Protein AF-A0A2W4TPN6-F1 (afdb_monomer)

Sequence (213 aa):
MNIPLFIKRLISLLTTARESKQNNQSSISKLTTPEQPTEVFSAPNQSSQDLPSQALVREIRSQRKFTIAEAISREGGNFMRGESAIPRPLRAIAEINQFVTTHLPNSNGPVSATLQSWAKEDIQVSRHLDRPLTALSLIIESLLNEPTTFQEFFRQIAIAQSKLTGDRPHFQSPNHPPHPNAAHSHESVRQQLIQLLKKLQTDTKSHRQQHRP

Structure (mmCIF, N/CA/C/O backbone):
data_AF-A0A2W4TPN6-F1
#
_entry.id   AF-A0A2W4TPN6-F1
#
loop_
_atom_site.group_PDB
_atom_site.id
_atom_site.type_symbol
_atom_site.label_atom_id
_atom_site.label_alt_id
_atom_site.label_comp_id
_atom_site.label_asym_id
_atom_site.label_entity_id
_atom_site.label_seq_id
_atom_site.pdbx_PDB_ins_code
_atom_site.Cartn_x
_atom_site.Cartn_y
_atom_site.Cartn_z
_atom_site.occupancy
_atom_site.B_iso_or_equiv
_atom_site.auth_seq_id
_atom_site.auth_comp_id
_atom_site.auth_asym_id
_atom_site.auth_atom_id
_atom_site.pdbx_PDB_model_n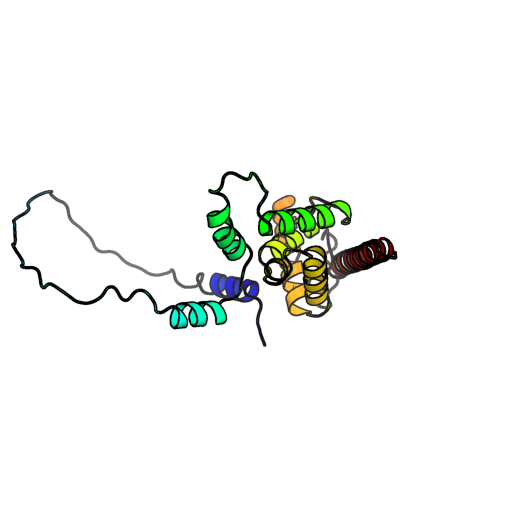um
ATOM 1 N N . MET A 1 1 ? -21.290 4.838 -7.983 1.00 35.19 1 MET A N 1
ATOM 2 C CA . MET A 1 1 ? -19.829 4.785 -8.226 1.00 35.19 1 MET A CA 1
ATOM 3 C C . MET A 1 1 ? -19.119 5.700 -7.237 1.00 35.19 1 MET A C 1
ATOM 5 O O . MET A 1 1 ? -19.298 6.909 -7.300 1.00 35.19 1 MET A O 1
ATOM 9 N N . ASN A 1 2 ? -18.391 5.142 -6.268 1.00 35.50 2 ASN A N 1
ATOM 10 C CA . ASN A 1 2 ? -17.717 5.909 -5.216 1.00 35.50 2 ASN A CA 1
ATOM 11 C C . ASN A 1 2 ? -16.249 6.095 -5.618 1.00 35.50 2 ASN A C 1
ATOM 13 O O . ASN A 1 2 ? -15.424 5.227 -5.372 1.00 35.50 2 ASN A O 1
ATOM 17 N N . ILE A 1 3 ? -15.943 7.202 -6.295 1.00 40.94 3 ILE A N 1
ATOM 18 C CA . ILE A 1 3 ? -14.576 7.514 -6.731 1.00 40.94 3 ILE A CA 1
ATOM 19 C C . ILE A 1 3 ? -13.703 7.746 -5.477 1.00 40.94 3 ILE A C 1
ATOM 21 O O . ILE A 1 3 ? -14.074 8.592 -4.644 1.00 40.94 3 ILE A O 1
ATOM 25 N N . PRO A 1 4 ? -12.575 7.028 -5.304 1.00 48.19 4 PRO A N 1
ATOM 26 C CA . PRO A 1 4 ? -11.665 7.228 -4.178 1.00 48.19 4 PRO A CA 1
ATOM 27 C C . PRO A 1 4 ? -11.121 8.665 -4.158 1.00 48.19 4 PRO A C 1
ATOM 29 O O . PRO A 1 4 ? -10.880 9.282 -5.197 1.00 48.19 4 PRO A O 1
ATOM 32 N N . LEU A 1 5 ? -10.964 9.236 -2.955 1.00 46.84 5 LEU A N 1
ATOM 33 C CA . LEU A 1 5 ? -10.670 10.666 -2.757 1.00 46.84 5 LEU A CA 1
ATOM 34 C C . LEU A 1 5 ? -9.354 11.114 -3.416 1.00 46.84 5 LEU A C 1
ATOM 36 O O . LEU A 1 5 ? -9.216 12.285 -3.767 1.00 46.84 5 LEU A O 1
ATOM 40 N N . PHE A 1 6 ? -8.419 10.187 -3.618 1.00 50.50 6 PHE A N 1
ATOM 41 C CA . PHE A 1 6 ? -7.147 10.456 -4.273 1.00 50.50 6 PHE A CA 1
ATOM 42 C C . PHE A 1 6 ? -7.331 10.901 -5.740 1.00 50.50 6 PHE A C 1
ATOM 44 O O . PHE A 1 6 ? -6.743 11.895 -6.164 1.00 50.50 6 PHE A O 1
ATOM 51 N N . ILE A 1 7 ? -8.247 10.264 -6.484 1.00 51.44 7 ILE A N 1
ATOM 52 C CA . ILE A 1 7 ? -8.591 10.661 -7.863 1.00 51.44 7 ILE A CA 1
ATOM 53 C C . ILE A 1 7 ? -9.225 12.064 -7.874 1.00 51.44 7 ILE A C 1
ATOM 55 O O . ILE A 1 7 ? -8.946 12.869 -8.760 1.00 51.44 7 ILE A O 1
ATOM 59 N N . LYS A 1 8 ? -10.013 12.417 -6.845 1.00 49.03 8 LYS A N 1
ATOM 60 C CA . LYS A 1 8 ? -10.598 13.765 -6.717 1.00 49.03 8 LYS A CA 1
ATOM 61 C C . LYS A 1 8 ? -9.543 14.846 -6.449 1.00 49.03 8 LYS A C 1
ATOM 63 O O . LYS A 1 8 ? -9.663 15.944 -6.988 1.00 49.03 8 LYS A O 1
ATOM 68 N N . ARG A 1 9 ? -8.496 14.546 -5.667 1.00 49.31 9 ARG A N 1
ATOM 69 C CA . ARG A 1 9 ? -7.363 15.469 -5.460 1.00 49.31 9 ARG A CA 1
ATOM 70 C C . ARG A 1 9 ? -6.532 15.663 -6.730 1.00 49.31 9 ARG A C 1
ATOM 72 O O . ARG A 1 9 ? -6.105 16.785 -6.980 1.00 49.31 9 ARG A O 1
ATOM 79 N N . LEU A 1 10 ? -6.356 14.625 -7.554 1.00 48.12 10 LEU A N 1
ATOM 80 C CA . LEU A 1 10 ? -5.621 14.748 -8.818 1.00 48.12 10 LEU A CA 1
ATOM 81 C C . LEU A 1 10 ? -6.373 15.599 -9.853 1.00 48.12 10 LEU A C 1
ATOM 83 O O . LEU A 1 10 ? -5.762 16.433 -10.517 1.00 48.12 10 LEU A O 1
ATOM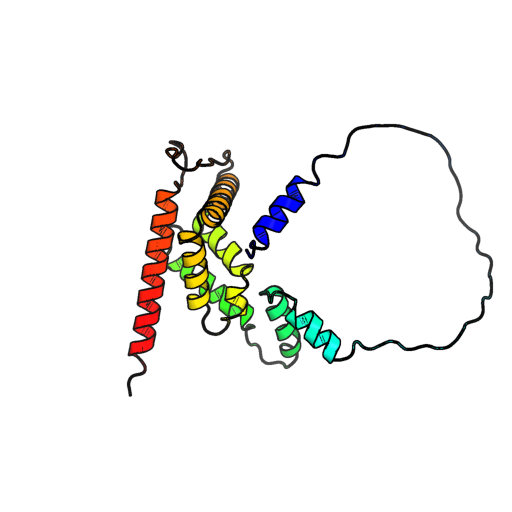 87 N N . ILE A 1 11 ? -7.701 15.448 -9.937 1.00 52.28 11 ILE A N 1
ATOM 88 C CA . ILE A 1 11 ? -8.543 16.303 -10.786 1.00 52.28 11 ILE A CA 1
ATOM 89 C C . ILE A 1 11 ? -8.464 17.759 -10.305 1.00 52.28 11 ILE A C 1
ATOM 91 O O . ILE A 1 11 ? -8.253 18.644 -11.122 1.00 52.28 11 ILE A O 1
ATOM 95 N N . SER A 1 12 ? -8.521 18.014 -8.990 1.00 43.69 12 SER A N 1
ATOM 96 C CA . SER A 1 12 ? -8.399 19.375 -8.441 1.00 43.69 12 SER A CA 1
ATOM 97 C C . SER A 1 12 ? -7.046 20.041 -8.724 1.00 43.69 12 SER A C 1
ATOM 99 O O . SER A 1 12 ? -7.008 21.257 -8.866 1.00 43.69 12 SER A O 1
ATOM 101 N N . LEU A 1 13 ? -5.947 19.282 -8.798 1.00 44.06 13 LEU A N 1
ATOM 102 C CA . LEU A 1 13 ? -4.606 19.814 -9.082 1.00 44.06 13 LEU A CA 1
ATOM 103 C C . LEU A 1 13 ? -4.379 20.107 -10.573 1.00 44.06 13 LEU A C 1
ATOM 105 O O . LEU A 1 13 ? -3.550 20.950 -10.907 1.00 44.06 13 LEU A O 1
ATOM 109 N N . LEU A 1 14 ? -5.119 19.448 -11.469 1.00 42.97 14 LEU A N 1
ATOM 110 C CA . LEU A 1 14 ? -5.036 19.693 -12.912 1.00 42.97 14 LEU A CA 1
ATOM 111 C C . LEU A 1 14 ? -5.889 20.892 -13.361 1.00 42.97 14 LEU A C 1
ATOM 113 O O . LEU A 1 14 ? -5.582 21.491 -14.390 1.00 42.97 14 LEU A O 1
ATOM 117 N N . THR A 1 15 ? -6.903 21.303 -12.588 1.00 39.94 15 THR A N 1
ATOM 118 C CA . THR A 1 15 ? -7.742 22.469 -12.929 1.00 39.94 15 THR A CA 1
ATOM 119 C C . THR A 1 15 ? -7.129 23.814 -12.525 1.00 39.94 15 THR A C 1
ATOM 121 O O . THR A 1 15 ? -7.484 24.835 -13.102 1.00 39.94 15 THR A O 1
ATOM 124 N N . THR A 1 16 ? -6.181 23.852 -11.582 1.00 40.50 16 THR A N 1
ATOM 125 C CA . THR A 1 16 ? -5.579 25.116 -11.098 1.00 40.50 16 THR A CA 1
ATOM 126 C C . THR A 1 16 ? -4.415 25.618 -11.969 1.00 40.50 16 THR A C 1
ATOM 128 O O . THR A 1 16 ? -3.867 26.684 -11.715 1.00 40.50 16 THR A O 1
ATOM 131 N N . ALA A 1 17 ? -4.036 24.898 -13.029 1.00 41.66 17 ALA A N 1
ATOM 132 C CA . ALA A 1 17 ? -2.877 25.240 -13.860 1.00 41.66 17 ALA A CA 1
ATOM 133 C C . ALA A 1 17 ? -3.212 25.959 -15.186 1.00 41.66 17 ALA A C 1
ATOM 135 O O . ALA A 1 17 ? -2.349 26.022 -16.062 1.00 41.66 17 ALA A O 1
ATOM 136 N N . ARG A 1 18 ? -4.434 26.492 -15.376 1.00 43.66 18 ARG A N 1
ATOM 137 C CA . ARG A 1 18 ? -4.836 27.109 -16.662 1.00 43.66 18 ARG A CA 1
ATOM 138 C C . ARG A 1 18 ? -5.268 28.580 -16.639 1.00 43.66 18 ARG A C 1
ATOM 140 O O . ARG A 1 18 ? -5.689 29.077 -17.675 1.00 43.66 18 ARG A O 1
ATOM 147 N N . GLU A 1 19 ? -5.067 29.311 -15.547 1.00 41.19 19 GLU A N 1
ATOM 148 C CA . GLU A 1 19 ? -5.310 30.763 -15.525 1.00 41.19 19 GLU A CA 1
ATOM 149 C C . GLU A 1 19 ? -4.136 31.516 -14.900 1.00 41.19 19 GLU A C 1
ATOM 151 O O . GLU A 1 19 ? -4.065 31.738 -13.698 1.00 41.19 19 GLU A O 1
ATOM 156 N N . SER A 1 20 ? -3.175 31.909 -15.733 1.00 39.22 20 SER A N 1
ATOM 157 C CA . SER A 1 20 ? -2.338 33.085 -15.469 1.00 39.22 20 SER A CA 1
ATOM 158 C C . SER A 1 20 ? -1.624 33.512 -16.748 1.00 39.22 20 SER A C 1
ATOM 160 O O . SER A 1 20 ? -0.500 33.107 -17.033 1.00 39.22 20 SER A O 1
ATOM 162 N N . LYS A 1 21 ? -2.293 34.351 -17.544 1.00 38.41 21 LYS A N 1
ATOM 163 C CA . LYS A 1 21 ? -1.631 35.276 -18.472 1.00 38.41 21 LYS A CA 1
ATOM 164 C C . LYS A 1 21 ? -2.597 36.379 -18.901 1.00 38.41 21 LYS A C 1
ATOM 166 O O . LYS A 1 21 ? -3.532 36.097 -19.634 1.00 38.41 21 LYS A O 1
ATOM 171 N N . GLN A 1 22 ? -2.277 37.598 -18.458 1.00 36.97 22 GLN A N 1
ATOM 172 C CA . GLN A 1 22 ? -2.522 38.942 -19.021 1.00 36.97 22 GLN A CA 1
ATOM 173 C C . GLN A 1 22 ? -2.935 39.911 -17.894 1.00 36.97 22 GLN A C 1
ATOM 175 O O . GLN A 1 22 ? -3.936 39.686 -17.234 1.00 36.97 22 GLN A O 1
ATOM 180 N N . ASN A 1 23 ? -2.031 40.808 -17.467 1.00 31.12 23 ASN A N 1
ATOM 181 C CA . ASN A 1 23 ? -1.826 42.190 -17.971 1.00 31.12 23 ASN A CA 1
ATOM 182 C C . ASN A 1 23 ? -2.892 43.145 -17.372 1.00 31.12 23 ASN A C 1
ATOM 184 O O . ASN A 1 23 ? -4.055 42.787 -17.367 1.00 31.12 23 ASN A O 1
ATOM 188 N N . ASN A 1 24 ? -2.649 44.362 -16.881 1.00 31.95 24 ASN A N 1
ATOM 189 C CA . ASN A 1 24 ? -1.499 45.260 -16.908 1.00 31.95 24 ASN A CA 1
ATOM 190 C C . ASN A 1 24 ? -1.690 46.372 -15.837 1.00 31.95 24 ASN A C 1
ATOM 192 O O . ASN A 1 24 ? -2.762 46.520 -15.262 1.00 31.95 24 ASN A O 1
ATOM 196 N N . GLN A 1 25 ? -0.621 47.137 -15.640 1.00 34.56 25 GLN A N 1
ATOM 197 C CA . GLN A 1 25 ? -0.315 48.278 -14.759 1.00 34.56 25 GLN A CA 1
ATOM 198 C C . GLN A 1 25 ? -1.371 49.374 -14.477 1.00 34.56 25 GLN A C 1
ATOM 200 O O . GLN A 1 25 ? -2.064 49.827 -15.381 1.00 34.56 25 GLN A O 1
ATOM 205 N N . SER A 1 26 ? -1.276 49.948 -13.264 1.00 31.97 26 SER A N 1
ATOM 206 C CA . SER A 1 26 ? -1.304 51.402 -12.954 1.00 31.97 26 SER A CA 1
ATOM 207 C C . SER A 1 26 ? -0.985 51.587 -11.450 1.00 31.97 26 SER A C 1
ATOM 209 O O . SER A 1 26 ? -1.721 51.081 -10.615 1.00 31.97 26 SER A O 1
ATOM 211 N N . SER A 1 27 ? 0.210 52.034 -11.044 1.00 32.81 27 SER A N 1
ATOM 212 C CA . SER A 1 27 ? 0.668 53.435 -10.924 1.00 32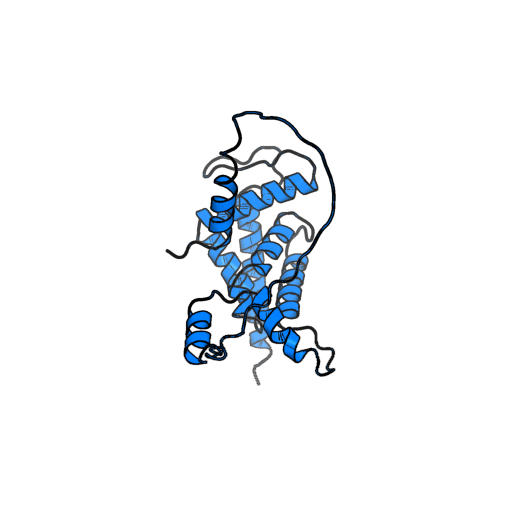.81 27 SER A CA 1
ATOM 213 C C . SER A 1 27 ? 0.248 54.158 -9.621 1.00 32.81 27 SER A C 1
ATOM 215 O O . SER A 1 27 ? -0.899 54.558 -9.509 1.00 32.81 27 SER A O 1
ATOM 217 N N . ILE A 1 28 ? 1.262 54.418 -8.758 1.00 32.06 28 ILE A N 1
ATOM 218 C CA . ILE A 1 28 ? 1.483 55.564 -7.820 1.00 32.06 28 ILE A CA 1
ATOM 219 C C . ILE A 1 28 ? 0.433 55.689 -6.665 1.00 32.06 28 ILE A C 1
ATOM 221 O O . ILE A 1 28 ? -0.756 55.698 -6.915 1.00 32.06 28 ILE A O 1
ATOM 225 N N . SER A 1 29 ? 0.714 55.806 -5.355 1.00 31.11 29 SER A N 1
ATOM 226 C CA . SER A 1 29 ? 1.595 56.750 -4.652 1.00 31.11 29 SER A CA 1
ATOM 227 C C . SER A 1 29 ? 1.708 56.462 -3.140 1.00 31.11 29 SER A C 1
ATOM 229 O O . SER A 1 29 ? 0.804 55.923 -2.518 1.00 31.11 29 SER A O 1
ATOM 231 N N . LYS A 1 30 ? 2.840 56.921 -2.595 1.00 32.06 30 LYS A N 1
ATOM 232 C CA . LYS A 1 30 ? 3.236 57.302 -1.222 1.00 32.06 30 LYS A CA 1
ATOM 233 C C . LYS A 1 30 ? 2.149 57.631 -0.163 1.00 32.06 30 LYS A C 1
ATOM 235 O O . LYS A 1 30 ? 1.190 58.326 -0.467 1.00 32.06 30 LYS A O 1
ATOM 240 N N . LEU A 1 31 ? 2.548 57.366 1.098 1.00 28.80 31 LEU A N 1
ATOM 241 C CA . LEU A 1 31 ? 2.588 58.271 2.280 1.00 28.80 31 LEU A CA 1
ATOM 242 C C . LEU A 1 31 ? 1.686 57.942 3.505 1.00 28.80 31 LEU A C 1
ATOM 244 O O . LEU A 1 31 ? 0.470 57.884 3.405 1.00 28.80 31 LEU A O 1
ATOM 248 N N . THR A 1 32 ? 2.355 57.902 4.672 1.00 31.05 32 THR A N 1
ATOM 249 C CA . THR A 1 32 ? 1.926 58.297 6.045 1.00 31.05 32 THR A CA 1
ATOM 250 C C . THR A 1 32 ? 0.865 57.503 6.834 1.00 31.05 32 THR A C 1
ATOM 252 O O . THR A 1 32 ? -0.328 57.567 6.577 1.00 31.05 32 THR A O 1
ATOM 255 N N . THR A 1 33 ? 1.342 56.876 7.916 1.00 31.67 33 THR A N 1
ATOM 256 C CA . THR A 1 33 ? 0.720 56.705 9.255 1.00 31.67 33 THR A CA 1
ATOM 257 C C . THR A 1 33 ? 0.502 58.068 9.951 1.00 31.67 33 THR A C 1
ATOM 259 O O . THR A 1 33 ? 1.213 59.000 9.567 1.00 31.67 33 THR A O 1
ATOM 262 N N . PRO A 1 34 ? -0.228 58.202 11.085 1.00 46.44 34 PRO A N 1
ATOM 263 C CA . PRO A 1 34 ? -1.445 57.553 11.623 1.00 46.44 34 PRO A CA 1
ATOM 264 C C . PRO A 1 34 ? -2.610 58.573 11.729 1.00 46.44 34 PRO A C 1
ATOM 266 O O . PRO A 1 34 ? -2.381 59.744 11.493 1.00 46.44 34 PRO A O 1
ATOM 269 N N . GLU A 1 35 ? -3.818 58.162 12.131 1.00 32.97 35 GLU A N 1
ATOM 270 C CA . GLU A 1 35 ? -4.660 58.834 13.155 1.00 32.97 35 GLU A CA 1
ATOM 271 C C . GLU A 1 35 ? -5.958 58.023 13.350 1.00 32.97 35 GLU A C 1
ATOM 273 O O . GLU A 1 35 ? -6.675 57.719 12.398 1.00 32.97 35 GLU A O 1
ATOM 278 N N . GLN A 1 36 ? -6.244 57.643 14.600 1.00 36.22 36 GLN A N 1
ATOM 279 C CA . GLN A 1 36 ? -7.602 57.306 15.040 1.00 36.22 36 GLN A CA 1
ATOM 280 C C . GLN A 1 36 ? -8.432 58.594 15.098 1.00 36.22 36 GLN A C 1
ATOM 282 O O . GLN A 1 36 ? -7.895 59.643 15.450 1.00 36.22 36 GLN A O 1
ATOM 287 N N . PRO A 1 37 ? -9.757 58.494 14.929 1.00 44.53 37 PRO A N 1
ATOM 288 C CA . PRO A 1 37 ? -10.580 58.874 16.071 1.00 44.53 37 PRO A CA 1
ATOM 289 C C . PRO A 1 37 ? -11.696 57.876 16.387 1.00 44.53 37 PRO A C 1
ATOM 291 O O . PRO A 1 37 ? -12.269 57.200 15.539 1.00 44.53 37 PRO A O 1
ATOM 294 N N . THR A 1 38 ? -11.967 57.838 17.682 1.00 41.41 38 THR A N 1
ATOM 295 C CA . THR A 1 38 ? -13.071 57.239 18.420 1.00 41.41 38 THR A CA 1
ATOM 296 C C . THR A 1 38 ? -14.431 57.397 17.732 1.00 41.41 38 THR A C 1
ATOM 298 O O . THR A 1 38 ? -14.916 58.515 17.594 1.00 41.41 38 THR A O 1
ATOM 301 N N . GLU A 1 39 ? -15.114 56.285 17.449 1.00 39.22 39 GLU A N 1
ATOM 302 C CA . GLU A 1 39 ? -16.577 56.264 17.394 1.00 39.22 39 GLU A CA 1
ATOM 303 C C . GLU A 1 39 ? -17.124 55.163 18.302 1.00 39.22 39 GLU A C 1
ATOM 305 O O . GLU A 1 39 ? -16.837 53.972 18.175 1.00 39.22 39 GLU A O 1
ATOM 310 N N . VAL A 1 40 ? -17.898 55.630 19.275 1.00 41.00 40 VAL A N 1
ATOM 311 C CA . VAL A 1 40 ? -18.752 54.862 20.166 1.00 41.00 40 VAL A CA 1
ATOM 312 C C . VAL A 1 40 ? -19.885 54.292 19.319 1.00 41.00 40 VAL A C 1
ATOM 314 O O . VAL A 1 40 ? -20.698 55.056 18.808 1.00 41.00 40 VAL A O 1
ATOM 317 N N . PHE A 1 41 ? -19.979 52.968 19.198 1.00 38.78 41 PHE A N 1
ATOM 318 C CA . PHE A 1 41 ? -21.213 52.331 18.747 1.00 38.78 41 PHE A CA 1
ATOM 319 C C . PHE A 1 41 ? -21.635 51.222 19.702 1.00 38.78 41 PHE A C 1
ATOM 321 O O . PHE A 1 41 ? -20.914 50.266 19.984 1.00 38.78 41 PHE A O 1
ATOM 328 N N . SER A 1 42 ? -22.829 51.445 20.233 1.00 36.47 42 SER A N 1
ATOM 329 C CA . SER A 1 42 ? -23.570 50.652 21.192 1.00 36.47 42 SER A CA 1
ATOM 330 C C . SER A 1 42 ? -23.699 49.188 20.783 1.00 36.47 42 SER A C 1
ATOM 332 O O . SER A 1 42 ? -23.996 48.863 19.634 1.00 36.47 42 SER A O 1
ATOM 334 N N . ALA A 1 43 ? -23.560 48.306 21.769 1.00 41.81 43 ALA A N 1
ATOM 335 C CA . ALA A 1 43 ? -23.976 46.919 21.658 1.00 41.81 43 ALA A CA 1
ATOM 336 C C . ALA A 1 43 ? -25.485 46.813 21.371 1.00 41.81 43 ALA A C 1
ATOM 338 O O . ALA A 1 43 ? -26.280 47.485 22.033 1.00 41.81 43 ALA A O 1
ATOM 339 N N . PRO A 1 44 ? -25.900 45.859 20.529 1.00 40.03 44 PRO A N 1
ATOM 340 C CA . PRO A 1 44 ? -27.093 45.081 20.773 1.00 40.03 44 PRO A CA 1
ATOM 341 C C . PRO A 1 44 ? -26.696 43.741 21.399 1.00 40.03 44 PRO A C 1
ATOM 343 O O . PRO A 1 44 ? -25.871 42.983 20.889 1.00 40.03 44 PRO A O 1
ATOM 346 N N . ASN A 1 45 ? -27.297 43.482 22.552 1.00 39.97 45 ASN A N 1
ATOM 347 C CA . ASN A 1 45 ? -27.234 42.225 23.271 1.00 39.97 45 ASN A CA 1
ATOM 348 C C . ASN A 1 45 ? -28.191 41.206 22.619 1.00 39.97 45 ASN A C 1
ATOM 350 O O . ASN A 1 45 ? -29.309 41.563 22.257 1.00 39.97 45 ASN A O 1
ATOM 354 N N . GLN A 1 46 ? -27.757 39.942 22.630 1.00 45.59 46 GLN A N 1
ATOM 355 C CA . GLN A 1 46 ? -28.518 38.693 22.466 1.00 45.59 46 GLN A CA 1
ATOM 356 C C . GLN A 1 46 ? -28.883 38.228 21.049 1.00 45.59 46 GLN A C 1
ATOM 358 O O . GLN A 1 46 ? -29.810 38.734 20.432 1.00 45.59 46 GLN A O 1
ATOM 363 N N . SER A 1 47 ? -28.279 37.105 20.645 1.00 39.59 47 SER A N 1
ATOM 364 C CA . SER A 1 47 ? -29.030 35.845 20.498 1.00 39.59 47 SER A CA 1
ATOM 365 C C . SER A 1 47 ? -28.082 34.675 20.198 1.00 39.59 47 SER A C 1
ATOM 367 O O . SER A 1 47 ? -27.426 34.655 19.164 1.00 39.59 47 SER A O 1
ATOM 369 N N . SER A 1 48 ? -28.034 33.724 21.134 1.00 45.06 48 SER A N 1
ATOM 370 C CA . SER A 1 48 ? -27.741 32.297 20.937 1.00 45.06 48 SER A CA 1
ATOM 371 C C . SER A 1 48 ? -26.480 31.930 20.141 1.00 45.06 48 SER A C 1
ATOM 373 O O . SER A 1 48 ? -26.504 31.775 18.925 1.00 45.06 48 SER A O 1
ATOM 375 N N . GLN A 1 49 ? -25.383 31.643 20.849 1.00 46.16 49 GLN A N 1
ATOM 376 C CA . GLN A 1 49 ? -24.425 30.660 20.341 1.00 46.16 49 GLN A CA 1
ATOM 377 C C . GLN A 1 49 ? -25.153 29.311 20.276 1.00 46.16 49 GLN A C 1
ATOM 379 O O . GLN A 1 49 ? -25.237 28.598 21.276 1.00 46.16 49 GLN A O 1
ATOM 384 N N . ASP A 1 50 ? -25.722 28.995 19.113 1.00 53.12 50 ASP A N 1
ATOM 385 C CA . ASP A 1 50 ? -26.252 27.675 18.791 1.00 53.12 50 ASP A CA 1
ATOM 386 C C . ASP A 1 50 ? -25.107 26.664 18.891 1.00 53.12 50 ASP A C 1
ATOM 388 O O . ASP A 1 50 ? -24.351 26.424 17.946 1.00 53.12 50 ASP A O 1
ATOM 392 N N . LEU A 1 51 ? -24.945 26.070 20.075 1.00 53.09 51 LEU A N 1
ATOM 393 C CA . LEU A 1 51 ? -24.194 24.833 20.207 1.00 53.09 51 LE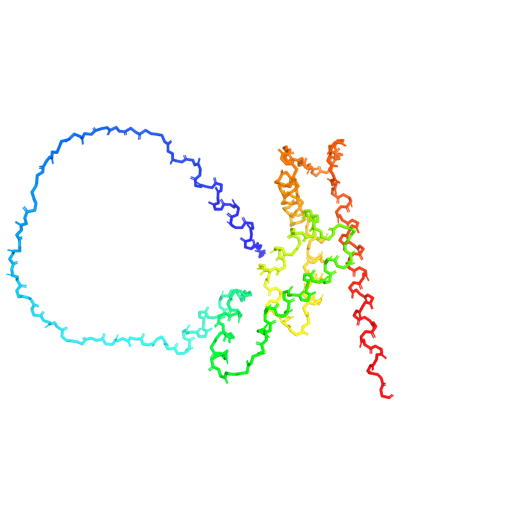U A CA 1
ATOM 394 C C . LEU A 1 51 ? -24.840 23.847 19.231 1.00 53.09 51 LEU A C 1
ATOM 396 O O . LEU A 1 51 ? -26.049 23.613 19.331 1.00 53.09 51 LEU A O 1
ATOM 400 N N . PRO A 1 52 ? -24.083 23.280 18.276 1.00 58.16 52 PRO A N 1
ATOM 401 C CA . PRO A 1 52 ? -24.667 22.410 17.274 1.00 58.16 52 PRO A CA 1
ATOM 402 C C . PRO A 1 52 ? -25.370 21.266 17.999 1.00 58.16 52 PRO A C 1
ATOM 404 O O . PRO A 1 52 ? -24.756 20.532 18.782 1.00 58.16 52 PRO A O 1
ATOM 407 N N . SER A 1 53 ? -26.678 21.147 17.776 1.00 73.38 53 SER A N 1
ATOM 408 C CA . SER A 1 53 ? -27.497 20.118 18.404 1.00 73.38 53 SER A CA 1
ATOM 409 C C . SER A 1 53 ? -26.861 18.754 18.128 1.00 73.38 53 SER A C 1
ATOM 411 O O . SER A 1 53 ? -26.378 18.482 17.027 1.00 73.38 53 SER A O 1
ATOM 413 N N . GLN A 1 54 ? -26.799 17.876 19.138 1.00 74.88 54 GLN A N 1
ATOM 414 C CA . GLN A 1 54 ? -26.090 16.593 19.008 1.00 74.88 54 GLN A CA 1
ATOM 415 C C . GLN A 1 54 ? -26.580 15.759 17.812 1.00 74.88 54 GLN A C 1
ATOM 417 O O . GLN A 1 54 ? -25.808 14.972 17.265 1.00 74.88 54 GLN A O 1
ATOM 422 N N . ALA A 1 55 ? -27.836 15.941 17.395 1.00 72.56 55 ALA A N 1
ATOM 423 C CA . ALA A 1 55 ? -28.399 15.355 16.183 1.00 72.56 55 ALA A CA 1
ATOM 424 C C . ALA A 1 55 ? -27.686 15.848 14.911 1.00 72.56 55 ALA A C 1
ATOM 426 O O . ALA A 1 55 ? -27.229 15.028 14.121 1.00 72.56 55 ALA A O 1
ATOM 427 N N . LEU 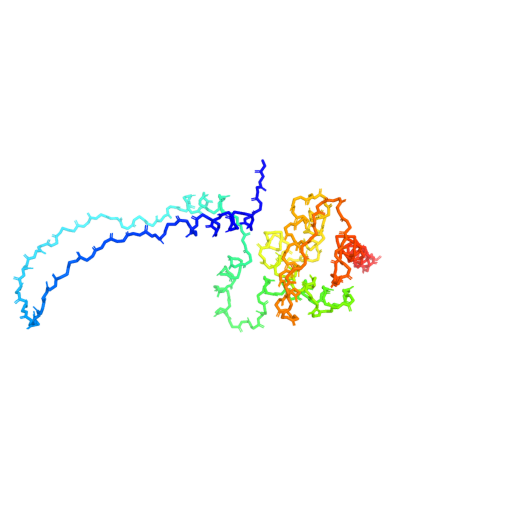A 1 56 ? -27.482 17.160 14.781 1.00 74.38 56 LEU A N 1
ATOM 428 C CA . LEU A 1 56 ? -26.758 17.800 13.679 1.00 74.38 56 LEU A CA 1
ATOM 429 C C . LEU A 1 56 ? -25.294 17.338 13.634 1.00 74.38 56 LEU A C 1
ATOM 431 O O . LEU A 1 56 ? -24.765 16.992 12.583 1.00 74.38 56 LEU A O 1
ATOM 435 N N . VAL A 1 57 ? -24.644 17.219 14.796 1.00 72.81 57 VAL A N 1
ATOM 436 C CA . VAL A 1 57 ? -23.279 16.669 14.887 1.00 72.81 57 VAL A CA 1
ATOM 437 C C . VAL A 1 57 ? -23.236 15.196 14.462 1.00 72.81 57 VAL A C 1
ATOM 439 O O . VAL A 1 57 ? -22.283 14.774 13.806 1.00 72.81 57 VAL A O 1
ATOM 442 N N . ARG A 1 58 ? -24.244 14.392 14.824 1.00 72.75 58 ARG A N 1
ATOM 443 C CA . ARG A 1 58 ? -24.354 12.985 14.396 1.00 72.75 58 ARG A CA 1
ATOM 444 C C . ARG A 1 58 ? -24.600 12.869 12.893 1.00 72.75 58 ARG A C 1
ATOM 446 O O . ARG A 1 58 ? -23.993 12.005 12.269 1.00 72.75 58 ARG A O 1
ATOM 453 N N . GLU A 1 59 ? -25.416 13.746 12.322 1.00 70.88 59 GLU A N 1
ATOM 454 C CA . GLU A 1 59 ? -25.704 13.804 10.888 1.00 70.88 59 GLU A CA 1
ATOM 455 C C . GLU A 1 59 ? -24.481 14.253 10.070 1.00 70.88 59 GLU A C 1
ATOM 457 O O . GLU A 1 59 ? -24.095 13.602 9.103 1.00 70.88 59 GLU A O 1
ATOM 462 N N . ILE A 1 60 ? -23.763 15.283 10.522 1.00 70.38 60 ILE A N 1
ATOM 463 C CA . ILE A 1 60 ? -22.498 15.704 9.899 1.00 70.38 60 ILE A CA 1
ATOM 464 C C . ILE A 1 60 ? -21.453 14.576 9.973 1.00 70.38 60 ILE A C 1
ATOM 466 O O . ILE A 1 60 ? -20.690 14.352 9.028 1.00 70.38 60 ILE A O 1
ATOM 470 N N . ARG A 1 61 ? -21.415 13.831 11.087 1.00 66.44 61 ARG A N 1
ATOM 471 C CA . ARG A 1 61 ? -20.529 12.667 11.249 1.00 66.44 61 ARG A CA 1
ATOM 472 C C . ARG A 1 61 ? -20.928 11.490 10.364 1.00 66.44 61 ARG A C 1
ATOM 474 O O . ARG A 1 61 ? -20.035 10.781 9.914 1.00 66.44 61 ARG A O 1
ATOM 481 N N . SER A 1 62 ? -22.218 11.264 10.114 1.00 61.16 62 SER A N 1
ATOM 482 C CA . SER A 1 62 ? -22.675 10.141 9.284 1.00 61.16 62 SER A CA 1
ATOM 483 C C . SER A 1 62 ? -22.352 10.346 7.802 1.00 61.16 62 SER A C 1
ATOM 485 O O . SER A 1 62 ? -22.102 9.376 7.089 1.00 61.16 62 SER A O 1
ATOM 487 N N . GLN A 1 63 ? -22.277 11.601 7.351 1.00 65.94 63 GLN A N 1
ATOM 488 C CA . GLN A 1 63 ? -21.928 11.951 5.972 1.00 65.94 63 GLN A CA 1
ATOM 489 C C . GLN A 1 63 ? -20.410 12.020 5.716 1.00 65.94 63 GLN A C 1
ATOM 491 O O . GLN A 1 63 ? -19.971 11.979 4.561 1.00 65.94 63 GLN A O 1
ATOM 496 N N . ARG A 1 64 ? -19.577 12.112 6.765 1.00 65.25 64 ARG A N 1
ATOM 497 C CA . ARG A 1 64 ? -18.114 12.189 6.625 1.00 65.25 64 ARG A CA 1
ATOM 498 C C . ARG A 1 64 ? -17.458 10.813 6.504 1.00 65.25 64 ARG A C 1
ATOM 500 O O . ARG A 1 64 ? -17.793 9.848 7.184 1.00 65.25 64 ARG A O 1
ATOM 507 N N . LYS A 1 65 ? -16.446 10.742 5.636 1.00 66.50 65 LYS A N 1
ATOM 508 C CA . LYS A 1 65 ? -15.558 9.583 5.504 1.00 66.50 65 LYS A CA 1
ATOM 509 C C . LYS A 1 65 ? -14.566 9.595 6.672 1.00 66.50 65 LYS A C 1
ATOM 511 O O . LYS A 1 65 ? -13.733 10.492 6.742 1.00 66.50 65 LYS A O 1
ATOM 516 N N . PHE A 1 66 ? -14.665 8.607 7.559 1.00 74.81 66 PHE A N 1
ATOM 517 C CA . PHE A 1 66 ? -13.714 8.405 8.654 1.00 74.81 66 PHE A CA 1
ATOM 518 C C . PHE A 1 66 ? -12.315 8.131 8.090 1.00 74.81 66 PHE A C 1
ATOM 520 O O . PHE A 1 66 ? -12.143 7.227 7.279 1.00 74.81 66 PHE A O 1
ATOM 527 N N . THR A 1 67 ? -11.329 8.931 8.490 1.00 82.06 67 THR A N 1
ATOM 528 C CA . THR A 1 67 ? -9.924 8.785 8.066 1.00 82.06 67 THR A CA 1
ATOM 529 C C . THR A 1 67 ? -9.030 8.501 9.266 1.00 82.06 67 THR A C 1
ATOM 531 O O . THR A 1 67 ? -9.420 8.740 10.410 1.00 82.06 67 THR A O 1
ATOM 534 N N . ILE A 1 68 ? -7.798 8.044 9.021 1.00 81.69 68 ILE A N 1
ATOM 535 C CA . ILE A 1 68 ? -6.800 7.857 10.085 1.00 81.69 68 ILE A CA 1
ATOM 536 C C . ILE A 1 68 ? -6.493 9.164 10.816 1.00 81.69 68 ILE A C 1
ATOM 538 O O . ILE A 1 68 ? -6.391 9.156 12.037 1.00 81.69 68 ILE A O 1
ATOM 542 N N . ALA A 1 69 ? -6.416 10.294 10.106 1.00 81.94 69 ALA A N 1
ATOM 543 C CA . ALA A 1 69 ? -6.220 11.598 10.737 1.00 81.94 69 ALA A CA 1
ATOM 544 C C . ALA A 1 69 ? -7.339 11.915 11.744 1.00 81.94 69 ALA A C 1
ATOM 546 O O . ALA A 1 69 ? -7.057 12.322 12.866 1.00 81.94 69 ALA A O 1
ATOM 547 N N . GLU A 1 70 ? -8.599 11.650 11.383 1.00 80.38 70 GLU A N 1
ATOM 548 C CA . GLU A 1 70 ? -9.731 11.827 12.298 1.00 80.38 70 GLU A CA 1
ATOM 549 C C . GLU A 1 70 ? -9.681 10.842 13.475 1.00 80.38 70 GLU A C 1
ATOM 551 O O . GLU A 1 70 ? -9.966 11.224 14.611 1.00 80.38 70 GLU A O 1
ATOM 556 N N . ALA A 1 71 ? -9.296 9.588 13.227 1.00 78.44 71 ALA A N 1
ATOM 557 C CA . ALA A 1 71 ? -9.138 8.592 14.281 1.00 78.44 71 ALA A CA 1
ATOM 558 C C . ALA A 1 71 ? -8.056 9.014 15.295 1.00 78.44 71 ALA A C 1
ATOM 560 O O . ALA A 1 71 ? -8.285 8.925 16.499 1.00 78.44 71 ALA A O 1
ATOM 561 N N . ILE A 1 72 ? -6.927 9.558 14.823 1.00 78.81 72 ILE A N 1
ATOM 562 C CA . ILE A 1 72 ? -5.874 10.131 15.675 1.00 78.81 72 ILE A CA 1
ATOM 563 C C . ILE A 1 72 ? -6.418 11.322 16.471 1.00 78.81 72 ILE A C 1
ATOM 565 O O . ILE A 1 72 ? -6.229 11.372 17.684 1.00 78.81 72 ILE A O 1
ATOM 569 N N . SER A 1 73 ? -7.130 12.257 15.829 1.00 81.19 73 SER A N 1
ATOM 570 C CA . SER A 1 73 ? -7.723 13.410 16.523 1.00 81.19 73 SER A CA 1
ATOM 571 C C . SER A 1 73 ? -8.685 12.994 17.639 1.00 81.19 73 SER A C 1
ATOM 573 O O . SER A 1 73 ? -8.718 13.637 18.685 1.00 81.19 73 SER A O 1
ATOM 575 N N . ARG A 1 74 ? -9.448 11.909 17.449 1.00 78.19 74 ARG A N 1
ATOM 576 C CA . ARG A 1 74 ? -10.348 11.369 18.481 1.00 78.19 74 ARG A CA 1
ATOM 577 C C . ARG A 1 74 ? -9.591 10.745 19.648 1.00 78.19 74 ARG A C 1
ATOM 579 O O . ARG A 1 74 ? -10.008 10.911 20.789 1.00 78.19 74 ARG A O 1
ATOM 586 N N . GLU A 1 75 ? -8.490 10.050 19.381 1.00 75.31 75 GLU A N 1
ATOM 587 C CA . GLU A 1 75 ? -7.686 9.428 20.437 1.00 75.31 75 GLU A CA 1
ATOM 588 C C . GLU A 1 75 ? -6.783 10.408 21.187 1.00 75.31 75 GLU A C 1
ATOM 590 O O . GLU A 1 75 ? -6.506 10.191 22.365 1.00 75.31 75 GLU A O 1
ATOM 595 N N . GLY A 1 76 ? -6.396 11.526 20.565 1.00 68.12 76 GLY A N 1
ATOM 596 C CA . GLY A 1 76 ? -5.610 12.579 21.214 1.00 68.12 76 GLY A CA 1
ATOM 597 C C . GLY A 1 76 ? -6.265 13.151 22.479 1.00 68.12 76 GLY A C 1
ATOM 598 O O . GLY A 1 76 ? -5.560 13.542 23.404 1.00 68.12 76 GLY A O 1
ATOM 599 N N . GLY A 1 77 ? -7.601 13.121 22.580 1.00 65.75 77 GLY A N 1
ATOM 600 C CA . GLY A 1 77 ? -8.323 13.514 23.799 1.00 65.75 77 GLY A CA 1
ATOM 601 C C . GLY A 1 77 ? -8.166 12.534 24.971 1.00 65.75 77 GLY A C 1
ATOM 602 O O . GLY A 1 77 ? -8.291 12.930 26.127 1.00 65.75 77 GLY A O 1
ATOM 603 N N . ASN A 1 78 ? -7.853 11.266 24.691 1.00 64.19 78 ASN A N 1
ATOM 604 C CA . ASN A 1 78 ? -7.614 10.238 25.707 1.00 64.19 78 ASN A CA 1
ATOM 605 C C . ASN A 1 78 ? -6.144 10.192 26.165 1.00 64.19 78 ASN A C 1
ATOM 607 O O . ASN A 1 78 ? -5.874 9.737 27.273 1.00 64.19 78 ASN A O 1
ATOM 611 N N . PHE A 1 79 ? -5.210 10.698 25.350 1.00 62.28 79 PHE A N 1
ATOM 612 C CA . PHE A 1 79 ? -3.768 10.725 25.639 1.00 62.28 79 PHE A CA 1
ATOM 613 C C . PHE A 1 79 ? -3.403 11.586 26.865 1.00 62.28 79 PHE A C 1
ATOM 615 O O . PHE A 1 79 ? -2.435 11.299 27.563 1.00 62.28 79 PHE A O 1
ATOM 622 N N . MET A 1 80 ? -4.212 12.597 27.205 1.00 62.94 80 MET A N 1
ATOM 623 C CA . MET A 1 80 ? -3.969 13.468 28.368 1.00 62.94 80 MET A CA 1
ATOM 624 C C . MET A 1 80 ? -4.200 12.793 29.737 1.00 62.94 80 MET A C 1
ATOM 626 O O . MET A 1 80 ? -4.067 13.453 30.763 1.00 62.94 80 MET A O 1
ATOM 630 N N . ARG A 1 81 ? -4.546 11.496 29.782 1.00 69.56 81 ARG A N 1
ATOM 631 C CA . ARG A 1 81 ? -4.799 10.745 31.029 1.00 69.56 81 ARG A CA 1
ATOM 632 C C . ARG A 1 81 ? -3.584 9.989 31.588 1.00 69.56 81 ARG A C 1
ATOM 634 O O . ARG A 1 81 ? -3.735 9.253 32.553 1.00 69.56 81 ARG A O 1
ATOM 641 N N . GLY A 1 82 ? -2.388 10.184 31.026 1.00 62.34 82 GLY A N 1
ATOM 642 C CA . GLY A 1 82 ? -1.126 9.728 31.633 1.00 62.34 82 GLY A CA 1
ATOM 643 C C . GLY A 1 82 ? -0.747 8.261 31.394 1.00 62.34 82 GLY A C 1
ATOM 644 O O . GLY A 1 82 ? 0.337 7.846 31.795 1.00 62.34 82 GLY A O 1
ATOM 645 N N . GLU A 1 83 ? -1.571 7.481 30.693 1.00 61.44 83 GLU A N 1
ATOM 646 C CA . GLU A 1 83 ? -1.180 6.156 30.206 1.00 61.44 83 GLU A CA 1
ATOM 647 C C . GLU A 1 83 ? -0.431 6.315 28.874 1.00 61.44 83 GLU A C 1
ATOM 649 O O . GLU A 1 83 ? -1.018 6.671 27.852 1.00 61.44 83 GLU A O 1
ATOM 654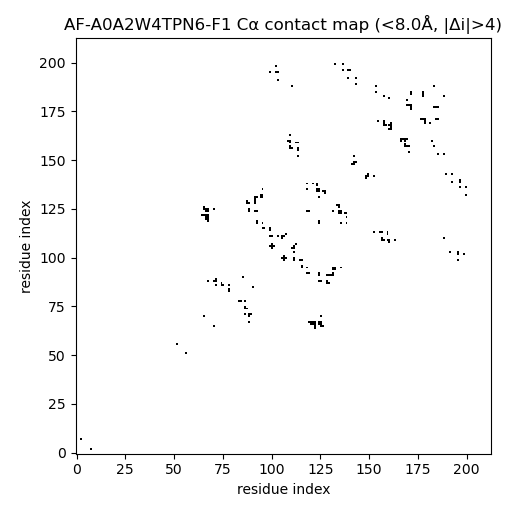 N N . SER A 1 84 ? 0.885 6.080 28.880 1.00 54.72 84 SER A N 1
ATOM 655 C CA . SER A 1 84 ? 1.749 6.127 27.689 1.00 54.72 84 SER A CA 1
ATOM 656 C C . SER A 1 84 ? 1.488 4.927 26.766 1.00 54.72 84 SER A C 1
ATOM 658 O O . SER A 1 84 ? 2.303 4.016 26.626 1.00 54.72 84 SER A O 1
ATOM 660 N N . ALA A 1 85 ? 0.306 4.894 26.156 1.00 74.75 85 ALA A N 1
ATOM 661 C CA . ALA A 1 85 ? -0.061 3.918 25.144 1.00 74.75 85 ALA A CA 1
ATOM 662 C C . ALA A 1 85 ? 0.019 4.563 23.757 1.00 74.75 85 ALA A C 1
ATOM 664 O O . ALA A 1 85 ? -0.567 5.617 23.511 1.00 74.75 85 ALA A O 1
ATOM 665 N N . ILE A 1 86 ? 0.721 3.908 22.824 1.00 79.44 86 ILE A N 1
ATOM 666 C CA . ILE A 1 86 ? 0.694 4.293 21.405 1.00 79.44 86 ILE A CA 1
ATOM 667 C C . ILE A 1 86 ? -0.772 4.254 20.928 1.00 79.44 86 ILE A C 1
ATOM 669 O O . ILE A 1 86 ? -1.389 3.186 21.048 1.00 79.44 86 ILE A O 1
ATOM 673 N N . PRO A 1 87 ? -1.312 5.357 20.366 1.00 85.31 87 PRO A N 1
ATOM 674 C CA . PRO A 1 87 ? -2.670 5.416 19.824 1.00 85.31 87 PRO A CA 1
ATOM 675 C C . PRO A 1 87 ? -2.962 4.266 18.851 1.00 85.31 87 PRO A C 1
ATOM 677 O O . PRO A 1 87 ? -2.110 3.918 18.028 1.00 85.31 87 PRO A O 1
ATOM 680 N N . ARG A 1 88 ? -4.172 3.695 18.890 1.00 88.50 88 ARG A N 1
ATOM 681 C CA . ARG A 1 88 ? -4.570 2.557 18.041 1.00 88.50 88 ARG A CA 1
ATOM 682 C C . ARG A 1 88 ? -4.416 2.848 16.544 1.00 88.50 88 ARG A C 1
ATOM 684 O O . ARG A 1 88 ? -3.884 1.986 15.856 1.00 88.50 88 ARG A O 1
ATOM 691 N N . PRO A 1 89 ? -4.764 4.037 16.009 1.00 88.62 89 PRO A N 1
ATOM 692 C CA . PRO A 1 89 ? -4.517 4.370 14.608 1.00 88.62 89 PRO A CA 1
ATOM 693 C C . PRO A 1 89 ? -3.037 4.380 14.248 1.00 88.62 89 PRO A C 1
ATOM 695 O O . PRO A 1 89 ? -2.670 3.923 13.170 1.00 88.62 89 PRO A O 1
ATOM 698 N N . LEU A 1 90 ? -2.175 4.865 15.146 1.00 89.75 90 LEU A N 1
ATOM 699 C CA . LEU A 1 90 ? -0.732 4.847 14.913 1.00 89.75 90 LEU A CA 1
ATOM 700 C C . LEU A 1 90 ? -0.186 3.421 14.970 1.00 89.75 90 LEU A C 1
ATOM 702 O O . LEU A 1 90 ? 0.628 3.058 14.126 1.00 89.75 90 LEU A O 1
ATOM 706 N N . ARG A 1 91 ? -0.684 2.597 15.899 1.00 91.00 91 ARG A N 1
ATOM 707 C CA . ARG A 1 91 ? -0.354 1.170 15.978 1.00 91.00 91 ARG A CA 1
ATOM 708 C C . ARG A 1 91 ? -0.769 0.421 14.711 1.00 91.00 91 ARG A C 1
ATOM 710 O O . ARG A 1 91 ? 0.049 -0.297 14.154 1.00 91.00 91 ARG A O 1
ATOM 717 N N . ALA A 1 92 ? -1.985 0.652 14.220 1.00 93.06 92 ALA A N 1
ATOM 718 C CA . ALA A 1 92 ? -2.501 0.048 12.994 1.00 93.06 92 ALA A CA 1
ATOM 719 C C . ALA A 1 92 ? -1.623 0.373 11.774 1.00 93.06 92 ALA A C 1
ATOM 721 O O . ALA A 1 92 ? -1.282 -0.511 10.991 1.00 93.06 92 ALA A O 1
ATOM 722 N N . ILE A 1 93 ? -1.213 1.638 11.631 1.00 94.00 93 ILE A N 1
ATOM 723 C CA . ILE A 1 93 ? -0.307 2.060 10.556 1.00 94.00 93 ILE A CA 1
ATOM 724 C C . ILE A 1 93 ? 1.087 1.460 10.724 1.00 94.00 93 ILE A C 1
ATOM 726 O O . ILE A 1 93 ? 1.672 1.012 9.740 1.00 94.00 93 ILE A O 1
ATOM 730 N N . ALA A 1 94 ? 1.618 1.427 11.946 1.00 93.88 94 ALA A N 1
ATOM 731 C CA . ALA A 1 94 ? 2.915 0.820 12.218 1.00 93.88 94 ALA A CA 1
ATOM 732 C C . ALA A 1 94 ? 2.923 -0.674 11.859 1.00 93.88 94 ALA A C 1
ATOM 734 O O . ALA A 1 94 ? 3.853 -1.127 11.198 1.00 93.88 94 ALA A O 1
ATOM 735 N N . GLU A 1 95 ? 1.865 -1.408 12.211 1.00 94.44 95 GLU A N 1
ATOM 736 C CA . GLU A 1 95 ? 1.715 -2.831 11.893 1.00 94.44 95 GLU A CA 1
ATOM 737 C C . GLU A 1 95 ? 1.643 -3.075 10.379 1.00 94.44 95 GLU A C 1
ATOM 739 O O . GLU A 1 95 ? 2.344 -3.941 9.858 1.00 94.44 95 GLU A O 1
ATOM 744 N N . ILE A 1 96 ? 0.869 -2.262 9.647 1.00 95.00 96 ILE A N 1
ATOM 745 C CA . ILE A 1 96 ? 0.822 -2.321 8.177 1.00 95.00 96 ILE A CA 1
ATOM 746 C C . ILE A 1 96 ? 2.200 -2.049 7.581 1.00 95.00 96 ILE A C 1
ATOM 748 O O . ILE A 1 96 ? 2.665 -2.814 6.736 1.00 95.00 96 ILE A O 1
ATOM 752 N N . ASN A 1 97 ? 2.861 -0.974 8.010 1.00 95.31 97 ASN A N 1
ATOM 753 C CA . ASN A 1 97 ? 4.162 -0.595 7.475 1.00 95.31 97 ASN A CA 1
ATOM 754 C C . ASN A 1 97 ? 5.192 -1.694 7.725 1.00 95.31 97 ASN A C 1
ATOM 756 O O . ASN A 1 97 ? 5.891 -2.086 6.793 1.00 95.31 97 ASN A O 1
ATOM 760 N N . GLN A 1 98 ? 5.230 -2.231 8.945 1.00 94.75 98 GLN A N 1
ATOM 761 C CA . GLN A 1 98 ? 6.105 -3.336 9.309 1.00 94.75 98 GLN A CA 1
ATOM 762 C C . GLN A 1 98 ? 5.859 -4.541 8.399 1.00 94.75 98 GLN A C 1
ATOM 764 O O . GLN A 1 98 ? 6.790 -5.003 7.742 1.00 94.75 98 GLN A O 1
ATOM 769 N N . PHE A 1 99 ? 4.606 -4.977 8.259 1.00 95.12 99 PHE A N 1
ATOM 770 C CA . PHE A 1 99 ? 4.257 -6.105 7.398 1.00 95.12 99 PHE A CA 1
ATOM 771 C C . PHE A 1 99 ? 4.704 -5.891 5.943 1.00 95.12 99 PHE A C 1
ATOM 773 O O . PHE A 1 99 ? 5.331 -6.760 5.335 1.00 95.12 99 PHE A O 1
ATOM 780 N N . VAL A 1 100 ? 4.427 -4.707 5.388 1.00 95.00 100 VAL A N 1
ATOM 781 C CA . VAL A 1 100 ? 4.827 -4.337 4.025 1.00 95.00 100 VAL A CA 1
ATOM 782 C C . VAL A 1 100 ? 6.352 -4.380 3.874 1.00 95.00 100 VAL A C 1
ATOM 784 O O . VAL A 1 100 ? 6.846 -4.964 2.910 1.00 95.00 100 VAL A O 1
ATOM 787 N N . THR A 1 101 ? 7.107 -3.835 4.833 1.00 93.69 101 THR A N 1
ATOM 788 C CA . THR A 1 101 ? 8.581 -3.855 4.788 1.00 93.69 101 THR A CA 1
ATOM 789 C C . THR A 1 101 ? 9.181 -5.249 4.935 1.00 93.69 101 THR A C 1
ATOM 791 O O . THR A 1 101 ? 10.222 -5.513 4.342 1.00 93.69 101 THR A O 1
ATOM 794 N N . THR A 1 102 ? 8.548 -6.142 5.699 1.00 92.88 102 THR A N 1
ATOM 795 C CA . THR A 1 102 ? 9.050 -7.502 5.938 1.00 92.88 102 THR A CA 1
ATOM 796 C C . THR A 1 102 ? 8.825 -8.425 4.741 1.00 92.88 102 THR A C 1
ATOM 798 O O . THR A 1 102 ? 9.626 -9.328 4.507 1.00 92.88 102 THR A O 1
ATOM 801 N N . HIS A 1 103 ? 7.742 -8.226 3.984 1.00 92.88 103 HIS A N 1
ATOM 802 C CA . HIS A 1 103 ? 7.316 -9.185 2.960 1.00 92.88 103 HIS A CA 1
ATOM 803 C C . HIS A 1 103 ? 7.493 -8.720 1.513 1.00 92.88 103 HIS A C 1
ATOM 805 O O . HIS A 1 103 ? 7.388 -9.552 0.609 1.00 92.88 103 HIS A O 1
ATOM 811 N N . LEU A 1 104 ? 7.777 -7.438 1.265 1.00 91.75 104 LEU A N 1
ATOM 812 C CA . LEU A 1 104 ? 8.191 -6.974 -0.061 1.00 91.75 104 LEU A CA 1
ATOM 813 C C . LEU A 1 104 ? 9.711 -7.118 -0.252 1.00 91.75 104 LEU A C 1
ATOM 815 O O . LEU A 1 104 ? 10.472 -6.876 0.681 1.00 91.75 104 LEU A O 1
ATOM 819 N N . PRO A 1 105 ? 10.178 -7.444 -1.473 1.00 82.81 105 PRO A N 1
ATOM 820 C CA . PRO A 1 105 ? 11.598 -7.680 -1.749 1.00 82.81 105 PRO A CA 1
ATOM 821 C C . PRO A 1 105 ? 12.476 -6.434 -1.570 1.00 82.81 105 PRO A C 1
ATOM 823 O O . PRO A 1 105 ? 13.652 -6.557 -1.244 1.00 82.81 105 PRO A O 1
ATOM 826 N N . ASN A 1 106 ? 11.921 -5.235 -1.776 1.00 85.69 106 ASN A N 1
ATOM 827 C CA . ASN A 1 106 ? 12.609 -3.970 -1.533 1.00 85.69 106 ASN A CA 1
ATOM 828 C C . ASN A 1 106 ? 11.811 -3.139 -0.522 1.00 85.69 106 ASN A C 1
ATOM 830 O O . ASN A 1 106 ? 10.876 -2.421 -0.889 1.00 85.69 106 ASN A O 1
ATOM 834 N N . SER A 1 107 ? 12.188 -3.254 0.752 1.00 83.44 107 SER A N 1
ATOM 835 C CA . SER A 1 107 ? 11.515 -2.616 1.889 1.00 83.44 107 SER A CA 1
ATOM 836 C C . SER A 1 107 ? 11.452 -1.090 1.774 1.00 83.44 107 SER A C 1
ATOM 838 O O . SER A 1 107 ? 10.439 -0.497 2.148 1.00 83.44 107 SER A O 1
ATOM 840 N N . ASN A 1 108 ? 12.473 -0.475 1.170 1.00 84.62 108 ASN A N 1
ATOM 841 C CA . ASN A 1 108 ? 12.574 0.970 0.935 1.00 84.62 108 ASN A CA 1
ATOM 842 C C . ASN A 1 108 ? 12.318 1.355 -0.534 1.00 84.62 108 ASN A C 1
ATOM 844 O O . ASN A 1 108 ? 12.621 2.469 -0.958 1.00 84.62 108 ASN A O 1
ATOM 848 N N . GLY A 1 109 ? 11.778 0.430 -1.330 1.00 92.12 109 GLY A N 1
ATOM 849 C CA . GLY A 1 109 ? 11.485 0.656 -2.739 1.00 92.12 109 GLY A CA 1
ATOM 850 C C . GLY A 1 109 ? 10.242 1.524 -2.967 1.00 92.12 109 GLY A C 1
ATOM 851 O O . GLY A 1 109 ? 9.401 1.679 -2.073 1.00 92.12 109 GLY A O 1
ATOM 852 N N . PRO A 1 110 ? 10.054 2.029 -4.199 1.00 94.50 110 PRO A N 1
ATOM 853 C CA . PRO A 1 110 ? 8.902 2.861 -4.549 1.00 94.50 110 PRO A CA 1
ATOM 854 C C . PRO A 1 110 ? 7.565 2.128 -4.367 1.00 94.50 110 PRO A C 1
ATOM 856 O O . PRO A 1 110 ? 6.573 2.758 -4.010 1.00 94.50 110 PRO A O 1
ATOM 859 N N . VAL A 1 111 ? 7.525 0.804 -4.568 1.00 95.31 111 VAL A N 1
ATOM 860 C CA . VAL A 1 111 ? 6.315 -0.017 -4.377 1.00 95.31 111 VAL A CA 1
ATOM 861 C C . VAL A 1 111 ? 5.888 -0.027 -2.908 1.00 95.31 111 VAL A C 1
ATOM 863 O O . VAL A 1 111 ? 4.728 0.250 -2.611 1.00 95.31 111 VAL A O 1
ATOM 866 N N . SER A 1 112 ? 6.834 -0.285 -1.998 1.00 95.00 112 SER A N 1
ATOM 867 C CA . SER A 1 112 ? 6.608 -0.284 -0.547 1.00 95.00 112 SER A CA 1
ATOM 868 C C . SER A 1 112 ? 6.140 1.091 -0.069 1.00 95.00 112 SER A C 1
ATOM 870 O O . SER A 1 112 ? 5.058 1.213 0.506 1.00 95.00 112 SER A O 1
ATOM 872 N N . ALA A 1 113 ? 6.885 2.147 -0.412 1.00 94.50 113 ALA A N 1
ATOM 873 C CA . ALA A 1 113 ? 6.561 3.514 -0.010 1.00 94.50 113 ALA A CA 1
ATOM 874 C C . ALA A 1 113 ? 5.186 3.974 -0.528 1.00 94.50 113 ALA A C 1
ATOM 876 O O . ALA A 1 113 ? 4.407 4.580 0.211 1.00 94.50 113 ALA A O 1
ATOM 877 N N . THR A 1 114 ? 4.854 3.653 -1.784 1.00 96.06 114 THR A N 1
ATOM 878 C CA . THR A 1 114 ? 3.553 4.017 -2.366 1.00 96.06 114 THR A CA 1
ATOM 879 C C . THR A 1 114 ? 2.418 3.262 -1.675 1.00 96.06 114 THR A C 1
ATOM 881 O O . THR A 1 114 ? 1.418 3.877 -1.311 1.00 96.06 114 THR A O 1
ATOM 884 N N . LEU A 1 115 ? 2.573 1.957 -1.421 1.00 96.25 115 LEU A N 1
ATOM 885 C CA . LEU A 1 115 ? 1.550 1.159 -0.738 1.00 96.25 115 LEU A CA 1
ATOM 886 C C . LEU A 1 115 ? 1.307 1.637 0.701 1.00 96.25 115 LEU A C 1
ATOM 888 O O . LEU A 1 115 ? 0.157 1.758 1.119 1.00 96.25 115 LEU A O 1
ATOM 892 N N . GLN A 1 116 ? 2.369 1.967 1.439 1.00 95.19 116 GLN A N 1
ATOM 893 C CA . GLN A 1 116 ? 2.268 2.531 2.790 1.00 95.19 116 GLN A CA 1
ATOM 894 C C . GLN A 1 116 ? 1.555 3.889 2.789 1.00 95.19 116 GLN A C 1
ATOM 896 O O . GLN A 1 116 ? 0.689 4.142 3.630 1.00 95.19 116 GLN A O 1
ATOM 901 N N . SER A 1 117 ? 1.872 4.754 1.818 1.00 93.81 117 SER A N 1
ATOM 902 C CA . SER A 1 117 ? 1.189 6.041 1.658 1.00 93.81 117 SER A CA 1
ATOM 903 C C . SER A 1 117 ? -0.303 5.857 1.379 1.00 93.81 117 SER A C 1
ATOM 905 O O . SER A 1 117 ? -1.122 6.552 1.974 1.00 93.81 117 SER A O 1
ATOM 907 N N . TRP A 1 118 ? -0.664 4.903 0.517 1.00 93.62 118 TRP A N 1
ATOM 908 C CA . TRP A 1 118 ? -2.062 4.582 0.230 1.00 93.62 118 TRP A CA 1
ATOM 909 C C . TRP A 1 118 ? -2.783 4.059 1.467 1.00 93.62 118 TRP A C 1
ATOM 911 O O . TRP A 1 118 ? -3.851 4.560 1.804 1.00 93.62 118 TRP A O 1
ATOM 921 N N . ALA A 1 119 ? -2.178 3.117 2.194 1.00 92.88 119 ALA A N 1
ATOM 922 C CA . ALA A 1 119 ? -2.773 2.567 3.406 1.00 92.88 119 ALA A CA 1
ATOM 923 C C . ALA A 1 119 ? -3.031 3.641 4.471 1.00 92.88 119 ALA A C 1
ATOM 925 O O . ALA A 1 119 ? -4.081 3.644 5.109 1.00 92.88 119 ALA A O 1
ATOM 926 N N . LYS A 1 120 ? -2.121 4.606 4.627 1.00 91.06 120 LYS A N 1
ATOM 927 C CA . LYS A 1 120 ? -2.295 5.721 5.566 1.00 91.06 120 LYS A CA 1
ATOM 928 C C . LYS A 1 120 ? -3.506 6.602 5.256 1.00 91.06 120 LYS A C 1
ATOM 930 O O . LYS A 1 120 ? -4.127 7.132 6.179 1.00 91.06 120 LYS A O 1
ATOM 935 N N . GLU A 1 121 ? -3.821 6.787 3.980 1.00 88.38 121 GLU A N 1
ATOM 936 C CA . GLU A 1 121 ? -4.929 7.636 3.537 1.00 88.38 121 GLU A CA 1
ATOM 937 C C . GLU A 1 121 ? -6.251 6.872 3.386 1.00 88.38 121 GLU A C 1
ATOM 939 O O . GLU A 1 121 ? -7.319 7.490 3.323 1.00 88.38 121 GLU A O 1
ATOM 944 N N . ASP A 1 122 ? -6.200 5.541 3.356 1.00 89.31 122 ASP A N 1
ATOM 945 C CA . ASP A 1 122 ? -7.365 4.711 3.102 1.00 89.31 122 ASP A CA 1
ATOM 946 C C . ASP A 1 122 ? -8.301 4.598 4.321 1.00 89.31 122 ASP A C 1
ATOM 948 O O . ASP A 1 122 ? -7.907 4.418 5.478 1.00 89.31 122 ASP A O 1
ATOM 952 N N . ILE A 1 123 ? -9.601 4.677 4.042 1.00 88.00 123 ILE A N 1
ATOM 953 C CA . ILE A 1 123 ? -10.674 4.602 5.038 1.00 88.00 123 ILE A CA 1
ATOM 954 C C . ILE A 1 123 ? -10.735 3.209 5.674 1.00 88.00 123 ILE A C 1
ATOM 956 O O . ILE A 1 123 ? -11.105 3.091 6.844 1.00 88.00 123 ILE A O 1
ATOM 960 N N . GLN A 1 124 ? -10.371 2.155 4.942 1.00 89.88 124 GLN A N 1
ATOM 961 C CA . GLN A 1 124 ? -10.404 0.778 5.428 1.00 89.88 124 GLN A CA 1
ATOM 962 C C . GLN A 1 124 ? -9.531 0.595 6.664 1.00 89.88 124 GLN A C 1
ATOM 964 O O . GLN A 1 124 ? -9.943 -0.122 7.575 1.00 89.88 124 GLN A O 1
ATOM 969 N N . VAL A 1 125 ? -8.390 1.287 6.758 1.00 89.88 125 VAL A N 1
ATOM 970 C CA . VAL A 1 125 ? -7.527 1.191 7.944 1.00 89.88 125 VAL A CA 1
ATOM 971 C C . VAL A 1 125 ? -8.231 1.765 9.168 1.00 89.88 125 VAL A C 1
ATOM 973 O O . VAL A 1 125 ? -8.269 1.122 10.211 1.00 89.88 125 VAL A O 1
ATOM 976 N N . SER A 1 126 ? -8.896 2.917 9.030 1.00 87.81 126 SER A N 1
ATOM 977 C CA . SER A 1 126 ? -9.657 3.516 10.138 1.00 87.81 126 SER A CA 1
ATOM 978 C C . SER A 1 126 ? -10.847 2.663 10.600 1.00 87.81 126 SER A C 1
ATOM 980 O O . SER A 1 126 ? -11.270 2.768 11.748 1.00 87.81 126 SER A O 1
ATOM 982 N N . ARG A 1 127 ? -11.380 1.805 9.719 1.00 88.44 127 ARG A N 1
ATOM 983 C CA . ARG A 1 127 ? -12.480 0.878 10.028 1.00 88.44 127 ARG A CA 1
ATOM 984 C C . ARG A 1 127 ? -12.015 -0.412 10.700 1.00 88.44 127 ARG A C 1
ATOM 986 O O . ARG A 1 127 ? -12.816 -1.046 11.376 1.00 88.44 127 ARG A O 1
ATOM 993 N N . HIS A 1 128 ? -10.749 -0.788 10.530 1.00 90.31 128 HIS A N 1
ATOM 994 C CA . HIS A 1 128 ? -10.188 -2.038 11.047 1.00 90.31 128 HIS A CA 1
ATOM 995 C C . HIS A 1 128 ? -8.949 -1.774 11.908 1.00 90.31 128 HIS A C 1
ATOM 997 O O . HIS A 1 128 ? -7.916 -2.415 11.726 1.00 90.31 128 HIS A O 1
ATOM 1003 N N . LEU A 1 129 ? -9.051 -0.843 12.862 1.00 89.00 129 LEU A N 1
ATOM 1004 C CA . LEU A 1 129 ? -7.938 -0.488 13.752 1.00 89.00 129 LEU A CA 1
ATOM 1005 C C . LEU A 1 129 ? -7.397 -1.689 14.543 1.00 89.00 129 LEU A C 1
ATOM 1007 O O . LEU A 1 129 ? -6.194 -1.776 14.757 1.00 89.00 129 LEU A O 1
ATOM 1011 N N . ASP A 1 130 ? -8.271 -2.624 14.925 1.00 88.00 130 ASP A N 1
ATOM 1012 C CA . ASP A 1 130 ? -7.896 -3.830 15.676 1.00 88.00 130 ASP A CA 1
ATOM 1013 C C . ASP A 1 130 ? -7.452 -4.993 14.768 1.00 88.00 130 ASP A C 1
ATOM 1015 O O . ASP A 1 130 ? -6.971 -6.016 15.250 1.00 88.00 130 ASP A O 1
ATOM 1019 N N . ARG A 1 131 ? -7.656 -4.879 13.447 1.00 91.12 131 ARG A N 1
ATOM 1020 C CA . ARG A 1 131 ? -7.281 -5.899 12.450 1.00 91.12 131 ARG A CA 1
ATOM 1021 C C . ARG A 1 131 ? -6.665 -5.243 11.208 1.00 91.12 131 ARG A C 1
ATOM 1023 O O . ARG A 1 131 ? -7.196 -5.394 10.103 1.00 91.12 131 ARG A O 1
ATOM 1030 N N . PRO A 1 132 ? -5.550 -4.515 11.348 1.00 92.62 132 PRO A N 1
ATOM 1031 C CA . PRO A 1 132 ? -5.039 -3.652 10.286 1.00 92.62 132 PRO A CA 1
ATOM 1032 C C . PRO A 1 132 ? -4.545 -4.439 9.061 1.00 92.62 132 PRO A C 1
ATOM 1034 O O . PRO A 1 132 ? -4.699 -3.979 7.930 1.00 92.62 132 PRO A O 1
ATOM 1037 N N . LEU A 1 133 ? -4.080 -5.680 9.241 1.00 94.50 133 LEU A N 1
ATOM 1038 C CA . LEU A 1 133 ? -3.741 -6.573 8.124 1.00 94.50 133 LEU A CA 1
ATOM 1039 C C . LEU A 1 133 ? -4.963 -6.980 7.279 1.00 94.50 133 LEU A C 1
ATOM 1041 O O . LEU A 1 133 ? -4.828 -7.231 6.084 1.00 94.50 133 LEU A O 1
ATOM 1045 N N . THR A 1 134 ? -6.167 -6.994 7.867 1.00 93.31 134 THR A N 1
ATOM 1046 C CA . THR A 1 134 ? -7.419 -7.185 7.110 1.00 93.31 134 THR A CA 1
ATOM 1047 C C . THR A 1 134 ? -7.754 -5.946 6.276 1.00 93.31 134 THR A C 1
ATOM 1049 O O . THR A 1 134 ? -8.212 -6.071 5.145 1.00 93.31 134 THR A O 1
ATOM 1052 N N . ALA A 1 135 ? -7.483 -4.737 6.778 1.00 93.06 135 ALA A N 1
ATOM 1053 C CA . ALA A 1 135 ? -7.607 -3.540 5.947 1.00 93.06 135 ALA A CA 1
ATOM 1054 C C . ALA A 1 135 ? -6.613 -3.561 4.781 1.00 93.06 135 ALA A C 1
ATOM 1056 O O . ALA A 1 135 ? -6.998 -3.264 3.652 1.00 93.06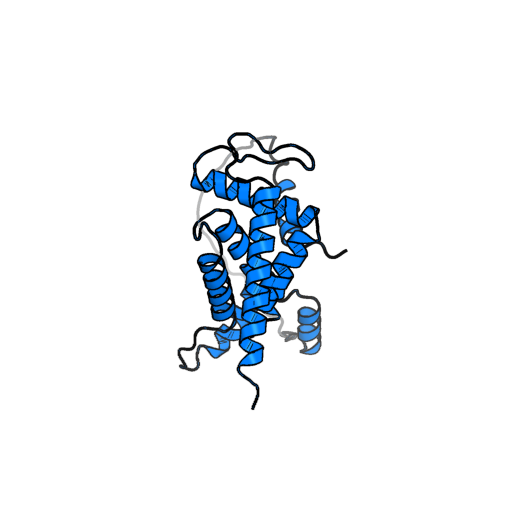 135 ALA A O 1
ATOM 1057 N N . LEU A 1 136 ? -5.362 -3.961 5.029 1.00 95.38 136 LEU A N 1
ATOM 1058 C CA . LEU A 1 136 ? -4.354 -4.067 3.976 1.00 95.38 136 LEU A CA 1
ATOM 1059 C C . LEU A 1 136 ? -4.766 -5.061 2.879 1.00 95.38 136 LEU A C 1
ATOM 1061 O O . LEU A 1 136 ? -4.602 -4.750 1.700 1.00 95.38 136 LEU A O 1
ATOM 1065 N N . SER A 1 137 ? -5.348 -6.215 3.233 1.00 95.19 137 SER A N 1
ATOM 1066 C CA . SER A 1 137 ? -5.837 -7.166 2.226 1.00 95.19 137 SER A CA 1
ATOM 1067 C C . SER A 1 137 ? -6.949 -6.566 1.366 1.00 95.19 137 SER A C 1
ATOM 1069 O O . SER A 1 137 ? -6.880 -6.677 0.148 1.00 95.19 137 SER A O 1
ATOM 1071 N N . LEU A 1 138 ? -7.912 -5.857 1.969 1.00 94.19 138 LEU A N 1
ATOM 1072 C CA . LEU A 1 138 ? -8.989 -5.182 1.231 1.00 94.19 138 LEU A CA 1
ATOM 1073 C C . LEU A 1 138 ? -8.455 -4.099 0.281 1.00 94.19 138 LEU A C 1
ATOM 1075 O O . LEU A 1 138 ? -8.949 -3.957 -0.838 1.00 94.19 138 LEU A O 1
ATOM 1079 N N . ILE A 1 139 ? -7.430 -3.354 0.703 1.00 94.50 139 ILE A N 1
ATOM 1080 C CA . ILE A 1 139 ? -6.779 -2.343 -0.140 1.00 94.50 139 ILE A CA 1
ATOM 1081 C C . ILE A 1 139 ? -6.118 -3.021 -1.345 1.00 94.50 139 ILE A C 1
ATOM 1083 O O . ILE A 1 139 ? -6.366 -2.628 -2.484 1.00 94.50 139 ILE A O 1
ATOM 1087 N N . ILE A 1 140 ? -5.335 -4.079 -1.121 1.00 95.94 140 ILE A N 1
ATOM 1088 C CA . ILE A 1 140 ? -4.666 -4.815 -2.203 1.00 95.94 140 ILE A CA 1
ATOM 1089 C C . ILE A 1 140 ? -5.684 -5.467 -3.148 1.00 95.94 140 ILE A C 1
ATOM 1091 O O . ILE A 1 140 ? -5.513 -5.415 -4.364 1.00 95.94 140 ILE A O 1
ATOM 1095 N N . GLU A 1 141 ? -6.765 -6.038 -2.622 1.00 95.31 141 GLU A N 1
ATOM 1096 C CA . GLU A 1 141 ? -7.846 -6.603 -3.434 1.00 95.31 141 GLU A CA 1
ATOM 1097 C C . GLU A 1 141 ? -8.511 -5.536 -4.308 1.00 95.31 141 GLU A C 1
ATOM 1099 O O . GLU A 1 141 ? -8.701 -5.763 -5.501 1.00 95.31 141 GLU A O 1
ATOM 1104 N N . SER A 1 142 ? -8.801 -4.349 -3.765 1.00 93.81 142 SER A N 1
ATOM 1105 C CA . SER A 1 142 ? -9.360 -3.252 -4.567 1.00 93.81 142 SER A CA 1
ATOM 1106 C C . SER A 1 142 ? -8.397 -2.782 -5.663 1.00 93.81 142 SER A C 1
ATOM 1108 O O . SER A 1 142 ? -8.818 -2.584 -6.802 1.00 93.81 142 SER A O 1
ATOM 1110 N N . LEU A 1 143 ? -7.093 -2.706 -5.365 1.00 94.94 143 LEU A N 1
ATOM 1111 C CA . LEU A 1 143 ? -6.052 -2.409 -6.350 1.00 94.94 143 LEU A CA 1
ATOM 1112 C C . LEU A 1 143 ? -5.989 -3.454 -7.466 1.00 94.94 143 LEU A C 1
ATOM 1114 O O . LEU A 1 143 ? -5.765 -3.096 -8.615 1.00 94.94 143 LEU A O 1
ATOM 1118 N N . LEU A 1 144 ? -6.149 -4.740 -7.154 1.00 94.75 144 LEU A N 1
ATOM 1119 C CA . LEU A 1 144 ? -6.069 -5.807 -8.154 1.00 94.75 144 LEU A CA 1
ATOM 1120 C C . LEU A 1 144 ? -7.354 -5.938 -8.984 1.00 94.75 144 LEU A C 1
ATOM 1122 O O . LEU A 1 144 ? -7.273 -6.277 -10.166 1.00 94.75 144 LEU A O 1
ATOM 1126 N N . ASN A 1 145 ? -8.511 -5.648 -8.389 1.00 95.00 145 ASN A N 1
ATOM 1127 C CA . ASN A 1 145 ? -9.817 -5.812 -9.026 1.00 95.00 145 ASN A CA 1
ATOM 1128 C C . ASN A 1 145 ? -10.243 -4.598 -9.864 1.00 95.00 145 ASN A C 1
ATOM 1130 O O . ASN A 1 145 ? -11.015 -4.757 -10.807 1.00 95.00 145 ASN A O 1
ATOM 1134 N N . GLU A 1 146 ? -9.749 -3.394 -9.554 1.00 94.38 146 GLU A N 1
ATOM 1135 C CA . GLU A 1 146 ? -10.101 -2.166 -10.272 1.00 94.38 146 GLU A CA 1
ATOM 1136 C C . GLU A 1 146 ? -8.953 -1.678 -11.177 1.00 94.38 146 GLU A C 1
ATOM 1138 O O . GLU A 1 146 ? -7.969 -1.112 -10.687 1.00 94.38 146 GLU A O 1
ATOM 1143 N N . PRO A 1 147 ? -9.067 -1.802 -12.518 1.00 91.25 147 PRO A N 1
ATOM 1144 C CA . PRO A 1 147 ? -7.995 -1.424 -13.440 1.00 91.25 147 PRO A CA 1
ATOM 1145 C C . PRO A 1 147 ? -7.580 0.049 -13.351 1.00 91.25 147 PRO A C 1
ATOM 1147 O O . PRO A 1 147 ? -6.400 0.361 -13.484 1.00 91.25 147 PRO A O 1
ATOM 1150 N N . THR A 1 148 ? -8.530 0.959 -13.124 1.00 91.69 148 THR A N 1
ATOM 1151 C CA . THR A 1 148 ? -8.265 2.403 -13.013 1.00 91.69 148 THR A CA 1
ATOM 1152 C C . THR A 1 148 ? -7.482 2.737 -11.749 1.00 91.69 148 THR A C 1
ATOM 1154 O O . THR A 1 148 ? -6.527 3.509 -11.788 1.00 91.69 148 THR A O 1
ATOM 1157 N N . THR A 1 149 ? -7.856 2.117 -10.632 1.00 92.38 149 THR A N 1
ATOM 1158 C CA . THR A 1 149 ? -7.189 2.285 -9.338 1.00 92.38 149 THR A CA 1
ATOM 1159 C C . THR A 1 149 ? -5.773 1.711 -9.400 1.00 92.38 149 THR A C 1
ATOM 1161 O O . THR A 1 149 ? -4.825 2.368 -8.968 1.00 92.38 149 THR A O 1
ATOM 1164 N N . PHE A 1 150 ? -5.601 0.554 -10.050 1.00 95.31 150 PHE A N 1
ATOM 1165 C CA . PHE A 1 150 ? -4.285 -0.022 -10.325 1.00 95.31 150 PHE A CA 1
ATOM 1166 C C . PHE A 1 150 ? -3.381 0.908 -11.147 1.00 95.31 150 PHE A C 1
ATOM 1168 O O . PHE A 1 150 ? -2.208 1.081 -10.821 1.00 95.31 150 PHE A O 1
ATOM 1175 N N . GLN A 1 151 ? -3.908 1.505 -12.220 1.00 93.88 151 GLN A N 1
ATOM 1176 C CA . GLN A 1 151 ? -3.135 2.401 -13.087 1.00 93.88 151 GLN A CA 1
ATOM 1177 C C . GLN A 1 151 ? -2.659 3.644 -12.337 1.00 93.88 151 GLN A C 1
ATOM 1179 O O . GLN A 1 151 ? -1.508 4.050 -12.487 1.00 93.88 151 GLN A O 1
ATOM 1184 N N . GLU A 1 152 ? -3.513 4.224 -11.495 1.00 94.44 152 GLU A N 1
ATOM 1185 C CA . GLU A 1 152 ? -3.130 5.377 -10.685 1.00 94.44 152 GLU A CA 1
ATOM 1186 C C . GLU A 1 152 ? -2.070 5.011 -9.640 1.00 94.44 152 GLU A C 1
ATOM 1188 O O . GLU A 1 152 ? -1.090 5.736 -9.459 1.00 94.44 152 GLU A O 1
ATOM 1193 N N . PHE A 1 153 ? -2.209 3.848 -9.004 1.00 96.25 153 PHE A N 1
ATOM 1194 C CA . PHE A 1 153 ? -1.189 3.319 -8.105 1.00 96.25 153 PHE A CA 1
ATOM 1195 C C . PHE A 1 153 ? 0.156 3.124 -8.820 1.00 96.25 153 PHE A C 1
ATOM 1197 O O . PHE A 1 153 ? 1.194 3.583 -8.339 1.00 96.25 153 PHE A O 1
ATOM 1204 N N . PHE A 1 154 ? 0.149 2.526 -10.014 1.00 95.75 154 PHE A N 1
ATOM 1205 C CA . PHE A 1 154 ? 1.362 2.356 -10.812 1.00 95.75 154 PHE A CA 1
ATOM 1206 C C . PHE A 1 154 ? 1.982 3.697 -11.230 1.00 95.75 154 PHE A C 1
ATOM 1208 O O . PHE A 1 154 ? 3.199 3.873 -11.149 1.00 95.75 154 PHE A O 1
ATOM 1215 N N . ARG A 1 155 ? 1.159 4.677 -11.619 1.00 95.06 155 ARG A N 1
ATOM 1216 C CA . ARG A 1 155 ? 1.618 6.034 -11.948 1.00 95.06 155 ARG A CA 1
ATOM 1217 C C . ARG A 1 155 ? 2.374 6.661 -10.775 1.00 95.06 155 ARG A C 1
ATOM 1219 O O . ARG A 1 155 ? 3.409 7.295 -10.980 1.00 95.06 155 ARG A O 1
ATOM 1226 N N . GLN A 1 156 ? 1.896 6.465 -9.549 1.00 95.94 156 GLN A N 1
ATOM 1227 C CA . GLN A 1 156 ? 2.576 6.951 -8.348 1.00 95.94 156 GLN A CA 1
ATOM 1228 C C . GLN A 1 156 ? 3.880 6.214 -8.063 1.00 95.94 156 GLN A C 1
ATOM 1230 O O . GLN A 1 156 ? 4.853 6.871 -7.701 1.00 95.94 156 GLN A O 1
ATOM 1235 N N . ILE A 1 157 ? 3.943 4.902 -8.306 1.00 96.06 157 ILE A N 1
ATOM 1236 C CA . ILE A 1 157 ? 5.200 4.142 -8.229 1.00 96.06 157 ILE A CA 1
ATOM 1237 C C . ILE A 1 157 ? 6.230 4.713 -9.207 1.00 96.06 157 ILE A C 1
ATOM 1239 O O . ILE A 1 157 ? 7.370 4.947 -8.813 1.00 96.06 157 ILE A O 1
ATOM 1243 N N . ALA A 1 158 ? 5.844 4.989 -10.456 1.00 94.44 158 ALA A N 1
ATOM 1244 C CA . ALA A 1 158 ? 6.748 5.571 -11.450 1.00 94.44 158 ALA A CA 1
ATOM 1245 C C . ALA A 1 158 ? 7.278 6.951 -11.015 1.00 94.44 158 ALA A C 1
ATOM 1247 O O . ALA A 1 158 ? 8.457 7.257 -11.192 1.00 94.44 158 ALA A O 1
ATOM 1248 N N . ILE A 1 159 ? 6.429 7.771 -10.386 1.00 94.88 159 ILE A N 1
ATOM 1249 C CA . ILE A 1 159 ? 6.828 9.067 -9.818 1.00 94.88 159 ILE A CA 1
ATOM 1250 C C . ILE A 1 159 ? 7.750 8.886 -8.610 1.00 94.88 159 ILE A C 1
ATOM 1252 O O . ILE A 1 159 ? 8.745 9.597 -8.493 1.00 94.88 159 ILE A O 1
ATOM 1256 N N . ALA A 1 160 ? 7.443 7.953 -7.710 1.00 94.25 160 ALA A N 1
ATOM 1257 C CA . ALA A 1 160 ? 8.280 7.656 -6.553 1.00 94.25 160 ALA A CA 1
ATOM 1258 C C . ALA A 1 160 ? 9.665 7.151 -6.985 1.00 94.25 160 ALA A C 1
ATOM 1260 O O . ALA A 1 160 ? 10.673 7.604 -6.451 1.00 94.25 160 ALA A O 1
ATOM 1261 N N . GLN A 1 161 ? 9.721 6.295 -8.007 1.00 93.81 161 GLN A N 1
ATOM 1262 C CA . GLN A 1 161 ? 10.969 5.811 -8.595 1.00 93.81 161 GLN A CA 1
ATOM 1263 C C . GLN A 1 161 ? 11.790 6.954 -9.202 1.00 93.81 161 GLN A C 1
ATOM 1265 O O . GLN A 1 161 ? 12.992 7.038 -8.963 1.00 93.81 161 GLN A O 1
ATOM 1270 N N . SER A 1 162 ? 11.143 7.855 -9.946 1.00 94.12 162 SER A N 1
ATOM 1271 C CA . SER A 1 162 ? 11.781 9.054 -10.504 1.00 94.12 162 SER A CA 1
ATOM 1272 C C . SER A 1 162 ? 12.373 9.947 -9.411 1.00 94.12 162 SER A C 1
ATOM 1274 O O . SER A 1 162 ? 13.513 10.382 -9.519 1.00 94.12 162 SER A O 1
ATOM 1276 N N . LYS A 1 163 ? 11.651 10.154 -8.304 1.00 93.44 163 LYS A N 1
ATOM 1277 C CA . LYS A 1 163 ? 12.167 10.908 -7.150 1.00 93.44 163 LYS A CA 1
ATOM 1278 C C . LYS A 1 163 ? 13.351 10.221 -6.469 1.00 93.44 163 LYS A C 1
ATOM 1280 O O . LYS A 1 163 ? 14.232 10.910 -5.973 1.00 93.44 163 LYS A O 1
ATOM 1285 N N . LEU A 1 164 ? 13.352 8.889 -6.424 1.00 92.06 164 LEU A N 1
ATOM 1286 C CA . LEU A 1 164 ? 14.412 8.100 -5.797 1.00 92.06 164 LEU A CA 1
ATOM 1287 C C . LEU A 1 164 ? 15.704 8.086 -6.629 1.00 92.06 164 LEU A C 1
ATOM 1289 O O . LEU A 1 164 ? 16.790 8.113 -6.065 1.00 92.06 164 LEU A O 1
ATOM 1293 N N . THR A 1 165 ? 15.583 8.026 -7.955 1.00 92.31 165 THR A N 1
ATOM 1294 C CA . THR A 1 165 ? 16.724 7.878 -8.882 1.00 92.31 165 THR A CA 1
ATOM 1295 C C . THR A 1 165 ? 17.189 9.188 -9.510 1.00 92.31 165 THR A C 1
ATOM 1297 O O . THR A 1 165 ? 18.339 9.288 -9.916 1.00 92.31 165 THR A O 1
ATOM 1300 N N . GLY A 1 166 ? 16.317 10.195 -9.591 1.00 92.25 166 GLY A N 1
ATOM 1301 C CA . GLY A 1 166 ? 16.547 11.430 -10.346 1.00 92.25 166 GLY A CA 1
ATOM 1302 C C . GLY A 1 166 ? 16.180 11.330 -11.832 1.00 92.25 166 GLY A C 1
ATOM 1303 O O . GLY A 1 166 ? 16.138 12.353 -12.517 1.00 92.25 166 GLY A O 1
ATOM 1304 N N . ASP A 1 167 ? 15.859 10.133 -12.328 1.00 92.00 167 ASP A N 1
ATOM 1305 C CA . ASP A 1 167 ? 15.482 9.904 -13.723 1.00 92.00 167 ASP A CA 1
ATOM 1306 C C . ASP A 1 167 ? 14.042 10.334 -14.020 1.00 92.00 167 ASP A C 1
ATOM 1308 O O . ASP A 1 167 ? 13.220 10.546 -13.125 1.00 92.00 167 ASP A O 1
ATOM 1312 N N . ARG A 1 168 ? 13.691 10.441 -15.306 1.00 93.19 168 ARG A N 1
ATOM 1313 C CA . ARG A 1 168 ? 12.309 10.725 -15.721 1.00 93.19 168 ARG A CA 1
ATOM 1314 C C . ARG A 1 168 ? 11.387 9.542 -15.384 1.00 93.19 168 ARG A C 1
ATOM 1316 O O . ARG A 1 168 ? 11.779 8.393 -15.575 1.00 93.19 168 ARG A O 1
ATOM 1323 N N . PRO A 1 169 ? 10.141 9.789 -14.939 1.00 92.56 169 PRO A N 1
ATOM 1324 C CA . PRO A 1 169 ? 9.212 8.710 -14.635 1.00 92.56 169 PRO A CA 1
ATOM 1325 C C . PRO A 1 169 ? 8.827 7.958 -15.911 1.00 92.56 169 PRO A C 1
ATOM 1327 O O . PRO A 1 169 ? 8.342 8.546 -16.880 1.00 92.56 169 PRO A O 1
ATOM 1330 N N . HIS A 1 170 ? 9.010 6.641 -15.893 1.00 92.75 170 HIS A N 1
ATOM 1331 C CA . HIS A 1 170 ? 8.588 5.759 -16.974 1.00 92.75 170 HIS A CA 1
ATOM 1332 C C . HIS A 1 170 ? 7.161 5.269 -16.724 1.00 92.75 170 HIS A C 1
ATOM 1334 O O . HIS A 1 170 ? 6.928 4.360 -15.929 1.00 92.75 170 HIS A O 1
ATOM 1340 N N . PHE A 1 171 ? 6.195 5.884 -17.406 1.00 92.69 171 PHE A N 1
ATOM 1341 C CA . PHE A 1 171 ? 4.803 5.441 -17.382 1.00 92.69 171 PHE A CA 1
ATOM 1342 C C . PHE A 1 171 ? 4.580 4.289 -18.364 1.00 92.69 171 PHE A C 1
ATOM 1344 O O . PHE A 1 171 ? 5.157 4.270 -19.451 1.00 92.69 171 PHE A O 1
ATOM 1351 N N . GLN A 1 172 ? 3.713 3.348 -17.995 1.00 90.44 172 GLN A N 1
ATOM 1352 C CA . GLN A 1 172 ? 3.294 2.254 -18.863 1.00 90.44 172 GLN A CA 1
ATOM 1353 C C . GLN A 1 172 ? 1.833 2.461 -19.262 1.00 90.44 172 GLN A C 1
ATOM 1355 O O . GLN A 1 172 ? 0.953 2.552 -18.407 1.00 90.44 172 GLN A O 1
ATOM 1360 N N . SER A 1 173 ? 1.563 2.514 -20.565 1.00 87.94 173 SER A N 1
ATOM 1361 C CA . SER A 1 173 ? 0.191 2.538 -21.075 1.00 87.94 173 SER A CA 1
ATOM 1362 C C . SER A 1 173 ? -0.471 1.160 -20.928 1.00 87.94 173 SER A C 1
ATOM 1364 O O . SER A 1 173 ? 0.213 0.132 -20.999 1.00 87.94 173 SER A O 1
ATOM 1366 N N . PRO A 1 174 ? -1.802 1.092 -20.751 1.00 84.19 174 PRO A N 1
ATOM 1367 C CA . PRO A 1 174 ? -2.524 -0.178 -20.760 1.00 84.19 174 PRO A CA 1
ATOM 1368 C C . PRO A 1 174 ? -2.249 -0.942 -22.061 1.00 84.19 174 PRO A C 1
ATOM 1370 O O . PRO A 1 174 ? -2.276 -0.350 -23.134 1.00 84.19 174 PRO A O 1
ATOM 1373 N N . ASN A 1 175 ? -1.981 -2.246 -21.964 1.00 83.00 175 ASN A N 1
ATOM 1374 C CA . ASN A 1 175 ? -1.687 -3.142 -23.096 1.00 83.00 175 ASN A CA 1
ATOM 1375 C C . ASN A 1 175 ? -0.405 -2.839 -23.895 1.00 83.00 175 ASN A C 1
ATOM 1377 O O . ASN A 1 175 ? -0.171 -3.475 -24.918 1.00 83.00 175 ASN A O 1
ATOM 1381 N N . HIS A 1 176 ? 0.449 -1.928 -23.426 1.00 85.69 176 HIS A N 1
ATOM 1382 C CA . HIS A 1 176 ? 1.767 -1.708 -24.015 1.00 85.69 176 HIS A CA 1
ATOM 1383 C C . HIS A 1 176 ? 2.866 -2.394 -23.197 1.00 85.69 176 HIS A C 1
ATOM 1385 O O . HIS A 1 176 ? 2.740 -2.504 -21.968 1.00 85.69 176 HIS A O 1
ATOM 1391 N N . PRO A 1 177 ? 3.955 -2.846 -23.848 1.00 88.50 177 PRO A N 1
ATOM 1392 C CA . PRO A 1 177 ? 5.108 -3.377 -23.137 1.00 88.50 177 PRO A CA 1
ATOM 1393 C C . PRO A 1 177 ? 5.739 -2.296 -22.242 1.00 88.50 177 PRO A C 1
ATOM 1395 O O . PRO A 1 177 ? 5.631 -1.101 -22.539 1.00 88.50 177 PRO A O 1
ATOM 1398 N N . PRO A 1 178 ? 6.383 -2.688 -21.130 1.00 91.25 178 PRO A N 1
ATOM 1399 C CA . PRO A 1 178 ? 7.114 -1.750 -20.289 1.00 91.25 178 PRO A CA 1
ATOM 1400 C C . PRO A 1 178 ? 8.298 -1.141 -21.051 1.00 91.25 178 PRO A C 1
ATOM 1402 O O . PRO A 1 178 ? 8.869 -1.762 -21.948 1.00 91.25 178 PRO A O 1
ATOM 1405 N N . HIS A 1 179 ? 8.688 0.074 -20.670 1.00 89.31 179 HIS A N 1
ATOM 1406 C CA . HIS A 1 179 ? 9.910 0.691 -21.181 1.00 89.31 179 HIS A CA 1
ATOM 1407 C C . HIS A 1 179 ? 11.133 -0.158 -20.768 1.00 89.31 179 HIS A C 1
ATOM 1409 O O . HIS A 1 179 ? 11.171 -0.602 -19.620 1.00 89.31 179 HIS A O 1
ATOM 1415 N N . PRO A 1 180 ? 12.147 -0.363 -21.634 1.00 88.75 180 PRO A N 1
ATOM 1416 C CA . PRO A 1 180 ? 13.282 -1.251 -21.344 1.00 88.75 180 PRO A CA 1
ATOM 1417 C C . PRO A 1 180 ? 14.060 -0.864 -20.080 1.00 88.75 180 PRO A C 1
ATOM 1419 O O . PRO A 1 180 ? 14.540 -1.730 -19.359 1.00 88.75 180 PRO A O 1
ATOM 1422 N N . ASN A 1 181 ? 14.125 0.435 -19.778 1.00 87.12 181 ASN A N 1
ATOM 1423 C CA . ASN A 1 181 ? 14.812 0.955 -18.590 1.00 87.12 181 ASN A CA 1
ATOM 1424 C C . ASN A 1 181 ? 13.880 1.135 -17.376 1.00 87.12 181 ASN A C 1
ATOM 1426 O O . ASN A 1 181 ? 14.285 1.705 -16.366 1.00 87.12 181 ASN A O 1
ATOM 1430 N N . ALA A 1 182 ? 12.610 0.723 -17.461 1.00 88.44 182 ALA A N 1
ATOM 1431 C CA . ALA A 1 182 ? 11.702 0.836 -16.327 1.00 88.44 182 ALA A CA 1
ATOM 1432 C C . ALA A 1 182 ? 12.037 -0.222 -15.267 1.00 88.44 182 ALA A C 1
ATOM 1434 O O . ALA A 1 182 ? 11.979 -1.419 -15.533 1.00 88.44 182 ALA A O 1
ATOM 1435 N N . ALA A 1 183 ? 12.297 0.224 -14.036 1.00 88.69 183 ALA A N 1
ATOM 1436 C CA . ALA A 1 183 ? 12.535 -0.668 -12.897 1.00 88.69 183 ALA A CA 1
ATOM 1437 C C . ALA A 1 183 ? 11.329 -1.575 -12.578 1.00 88.69 183 ALA A C 1
ATOM 1439 O O . ALA A 1 183 ? 11.485 -2.667 -12.033 1.00 88.69 183 ALA A O 1
ATOM 1440 N N . HIS A 1 184 ? 10.117 -1.119 -12.906 1.00 91.50 184 HIS A N 1
ATOM 1441 C CA . HIS A 1 184 ? 8.876 -1.834 -12.646 1.00 91.50 184 HIS A CA 1
ATOM 1442 C C . HIS A 1 184 ? 7.945 -1.781 -13.860 1.00 91.50 184 HIS A C 1
ATOM 1444 O O . HIS A 1 184 ? 7.767 -0.735 -14.479 1.00 91.50 184 HIS A O 1
ATOM 1450 N N . SER A 1 185 ? 7.303 -2.913 -14.146 1.00 94.31 185 SER A N 1
ATOM 1451 C CA . SER A 1 185 ? 6.183 -3.057 -15.081 1.00 94.31 185 SER A CA 1
ATOM 1452 C C . SER A 1 185 ? 4.871 -3.322 -14.335 1.00 94.31 185 SER A C 1
ATOM 1454 O O . SER A 1 185 ? 4.884 -3.801 -13.196 1.00 94.31 185 SER A O 1
ATOM 1456 N N . HIS A 1 186 ? 3.731 -3.091 -14.989 1.00 94.81 186 HIS A N 1
ATOM 1457 C CA . HIS A 1 186 ? 2.402 -3.474 -14.507 1.00 94.81 186 HIS A CA 1
ATOM 1458 C C . HIS A 1 186 ? 2.363 -4.929 -14.029 1.00 94.81 186 HIS A C 1
ATOM 1460 O O . HIS A 1 186 ? 1.810 -5.217 -12.970 1.00 94.81 186 HIS A O 1
ATOM 1466 N N . GLU A 1 187 ? 2.970 -5.844 -14.786 1.00 93.88 187 GLU A N 1
ATOM 1467 C CA . GLU A 1 187 ? 3.031 -7.258 -14.425 1.00 93.88 187 GLU A CA 1
ATOM 1468 C C . GLU A 1 187 ? 3.854 -7.478 -13.153 1.00 93.88 187 GLU A C 1
ATOM 1470 O O . GLU A 1 187 ? 3.360 -8.089 -12.207 1.00 93.88 187 GLU A O 1
ATOM 1475 N N . SER A 1 188 ? 5.063 -6.912 -13.079 1.00 94.56 188 SER A N 1
ATOM 1476 C CA . SER A 1 188 ? 5.935 -7.064 -11.907 1.00 94.56 188 SER A CA 1
ATOM 1477 C C . SER A 1 188 ? 5.291 -6.531 -10.621 1.00 94.56 188 SER A C 1
ATOM 1479 O O . SER A 1 188 ? 5.428 -7.139 -9.560 1.00 94.56 188 SER A O 1
ATOM 1481 N N . VAL A 1 189 ? 4.547 -5.421 -10.704 1.00 95.56 189 VAL A N 1
ATOM 1482 C CA . VAL A 1 189 ? 3.846 -4.830 -9.556 1.00 95.56 189 VAL A CA 1
ATOM 1483 C C . VAL A 1 189 ? 2.641 -5.683 -9.173 1.00 95.56 189 VAL A C 1
ATOM 1485 O O . VAL A 1 189 ? 2.458 -5.968 -7.991 1.00 95.56 189 VAL A O 1
ATOM 1488 N N . ARG A 1 190 ? 1.856 -6.172 -10.145 1.00 95.62 190 ARG A N 1
ATOM 1489 C CA . ARG A 1 190 ? 0.762 -7.120 -9.864 1.00 95.62 190 ARG A CA 1
ATOM 1490 C C . ARG A 1 190 ? 1.265 -8.371 -9.164 1.00 95.62 190 ARG A C 1
ATOM 1492 O O . ARG A 1 190 ? 0.664 -8.781 -8.178 1.00 95.62 190 ARG A O 1
ATOM 1499 N N . GLN A 1 191 ? 2.365 -8.955 -9.635 1.00 95.69 191 GLN A N 1
ATOM 1500 C CA . GLN A 1 191 ? 2.937 -10.147 -9.012 1.00 95.69 191 GLN A CA 1
ATOM 1501 C C . GLN A 1 191 ? 3.375 -9.876 -7.570 1.00 95.69 191 GLN A C 1
ATOM 1503 O O . GLN A 1 191 ? 3.044 -10.666 -6.689 1.00 95.69 191 GLN A O 1
ATOM 1508 N N . GLN A 1 192 ? 4.022 -8.738 -7.297 1.00 95.69 192 GLN A N 1
ATOM 1509 C CA . GLN A 1 192 ? 4.375 -8.341 -5.928 1.00 95.69 192 GLN A CA 1
ATOM 1510 C C . GLN A 1 192 ? 3.138 -8.202 -5.027 1.00 95.69 192 GLN A C 1
ATOM 1512 O O . GLN A 1 192 ? 3.125 -8.734 -3.919 1.00 95.69 192 GLN A O 1
ATOM 1517 N N . LEU A 1 193 ? 2.074 -7.552 -5.509 1.00 96.50 193 LEU A N 1
ATOM 1518 C CA . LEU A 1 193 ? 0.822 -7.403 -4.761 1.00 96.50 193 LEU A CA 1
ATOM 1519 C C . LEU A 1 193 ? 0.128 -8.751 -4.507 1.00 96.50 193 LEU A C 1
ATOM 1521 O O . LEU A 1 193 ? -0.323 -9.008 -3.394 1.00 96.50 193 LEU A O 1
ATOM 1525 N N . ILE A 1 194 ? 0.084 -9.639 -5.505 1.00 96.50 194 ILE A N 1
ATOM 1526 C CA . ILE A 1 194 ? -0.481 -10.992 -5.370 1.00 96.50 194 ILE A CA 1
ATOM 1527 C C . ILE A 1 194 ? 0.322 -11.814 -4.358 1.00 96.50 194 ILE A C 1
ATOM 1529 O O . ILE A 1 194 ? -0.256 -12.517 -3.528 1.00 96.50 194 ILE A O 1
ATOM 1533 N N . GLN A 1 195 ? 1.653 -11.745 -4.411 1.00 95.38 195 GLN A N 1
ATOM 1534 C CA . GLN A 1 195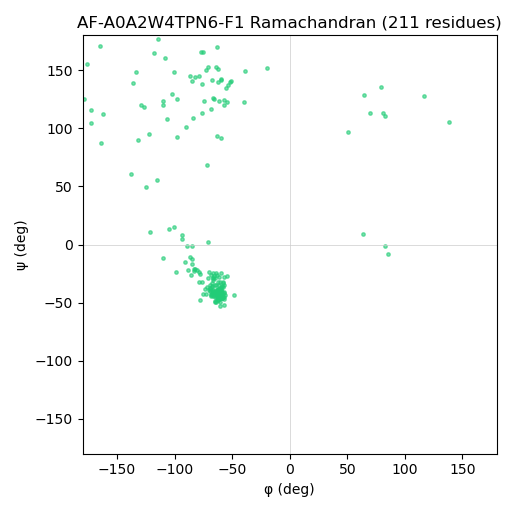 ? 2.519 -12.434 -3.457 1.00 95.38 195 GLN A CA 1
ATOM 1535 C C . GLN A 1 195 ? 2.301 -11.910 -2.036 1.00 95.38 195 GLN A C 1
ATOM 1537 O O . GLN A 1 195 ? 2.129 -12.712 -1.118 1.00 95.38 195 GLN A O 1
ATOM 1542 N N . LEU A 1 196 ? 2.223 -10.589 -1.861 1.00 95.06 196 LEU A N 1
ATOM 1543 C CA . LEU A 1 196 ? 1.938 -9.962 -0.572 1.00 95.06 196 LEU A CA 1
ATOM 1544 C C . LEU A 1 196 ? 0.560 -10.381 -0.030 1.00 95.06 196 LEU A C 1
ATOM 1546 O O . LEU A 1 196 ? 0.442 -10.750 1.139 1.00 95.06 196 LEU A O 1
ATOM 1550 N N . LEU A 1 197 ? -0.465 -10.424 -0.888 1.00 95.12 197 LEU A N 1
ATOM 1551 C CA . LEU A 1 197 ? -1.806 -10.887 -0.523 1.00 95.12 197 LEU A CA 1
ATOM 1552 C C . LEU A 1 197 ? -1.806 -12.354 -0.067 1.00 95.12 197 LEU A C 1
ATOM 1554 O O . LEU A 1 197 ? -2.427 -12.693 0.940 1.00 95.12 197 LEU A O 1
ATOM 1558 N N . LYS A 1 198 ? -1.062 -13.231 -0.752 1.00 94.50 198 LYS A N 1
ATOM 1559 C CA . LYS A 1 198 ? -0.902 -14.636 -0.335 1.00 94.50 198 LYS A CA 1
ATOM 1560 C C . LYS A 1 198 ? -0.247 -14.755 1.045 1.00 94.50 198 LYS A C 1
ATOM 1562 O O . LYS A 1 198 ? -0.650 -15.609 1.837 1.00 94.50 198 LYS A O 1
ATOM 1567 N N . LYS A 1 199 ? 0.738 -13.903 1.357 1.00 93.94 199 LYS A N 1
ATOM 1568 C CA . LYS A 1 199 ? 1.367 -13.863 2.688 1.00 93.94 199 LYS A CA 1
ATOM 1569 C C . LYS A 1 199 ? 0.367 -13.434 3.763 1.00 93.94 199 LYS A C 1
ATOM 1571 O O . LYS A 1 199 ? 0.229 -14.146 4.752 1.00 93.94 199 LYS A O 1
ATOM 1576 N N . LEU A 1 200 ? -0.430 -12.390 3.512 1.00 92.56 200 LEU A N 1
ATO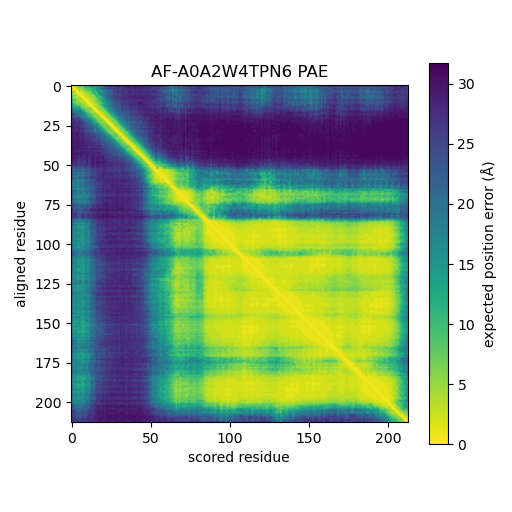M 1577 C CA . LEU A 1 200 ? -1.506 -11.953 4.420 1.00 92.56 200 LEU A CA 1
ATOM 1578 C C . LEU A 1 200 ? -2.512 -13.072 4.720 1.00 92.56 200 LEU A C 1
ATOM 1580 O O . LEU A 1 200 ? -2.909 -13.292 5.865 1.00 92.56 200 LEU A O 1
ATOM 1584 N N . GLN A 1 201 ? -2.917 -13.820 3.696 1.00 88.69 201 GLN A N 1
ATOM 1585 C CA . GLN A 1 201 ? -3.853 -14.936 3.854 1.00 88.69 201 GLN A CA 1
ATOM 1586 C C . GLN A 1 201 ? -3.256 -16.119 4.625 1.00 88.69 201 GLN A C 1
ATOM 1588 O O . GLN A 1 201 ? -3.994 -16.892 5.235 1.00 88.69 201 GLN A O 1
ATOM 1593 N N . THR A 1 202 ? -1.934 -16.281 4.595 1.00 86.75 202 THR A N 1
ATOM 1594 C CA . THR A 1 202 ? -1.246 -17.335 5.349 1.00 86.75 202 THR A CA 1
ATOM 1595 C C . THR A 1 202 ? -1.135 -16.944 6.820 1.00 86.75 202 THR A C 1
ATOM 1597 O O . THR A 1 202 ? -1.556 -17.711 7.683 1.00 86.75 202 THR A O 1
ATOM 1600 N N . ASP A 1 203 ? -0.697 -15.718 7.111 1.00 79.62 203 ASP A N 1
ATOM 1601 C CA . ASP A 1 203 ? -0.553 -15.221 8.486 1.00 79.62 203 ASP A CA 1
ATOM 1602 C C . ASP A 1 203 ? -1.891 -15.145 9.228 1.00 79.62 203 ASP A C 1
ATOM 1604 O O . ASP A 1 203 ? -2.000 -15.547 10.389 1.00 79.62 203 ASP A O 1
ATOM 1608 N N . THR A 1 204 ? -2.953 -14.721 8.539 1.00 69.94 204 THR A N 1
ATOM 1609 C CA . THR A 1 204 ? -4.305 -14.686 9.120 1.00 69.94 204 THR A CA 1
ATOM 1610 C C . THR A 1 204 ? -4.870 -16.077 9.418 1.00 69.94 204 THR A C 1
ATOM 1612 O O . THR A 1 204 ? -5.667 -16.220 10.349 1.00 69.94 204 THR A O 1
ATOM 1615 N N . LYS A 1 205 ? -4.466 -17.116 8.672 1.00 64.06 205 LYS A N 1
ATOM 1616 C CA . LYS A 1 205 ? -4.836 -18.513 8.959 1.00 64.06 205 LYS A CA 1
ATOM 1617 C C . LYS A 1 205 ? -4.054 -19.068 10.147 1.00 64.06 205 LYS A C 1
ATOM 1619 O O . LYS A 1 205 ? -4.668 -19.697 11.007 1.00 64.06 205 LYS A O 1
ATOM 1624 N N . SER A 1 206 ? -2.755 -18.787 10.237 1.00 60.25 206 SER A N 1
ATOM 1625 C CA . SER A 1 206 ? -1.906 -19.216 11.358 1.00 60.25 206 SER A CA 1
ATOM 1626 C C . SER A 1 206 ? -2.412 -18.677 12.700 1.00 60.25 206 SER A C 1
ATOM 1628 O O . SER A 1 206 ? -2.505 -19.426 13.669 1.00 60.25 206 SER A O 1
ATOM 1630 N N . HIS A 1 207 ? -2.864 -17.419 12.741 1.00 55.75 207 HIS A N 1
ATOM 1631 C CA . HIS A 1 207 ? -3.433 -16.817 13.954 1.00 55.75 207 HIS A CA 1
ATOM 1632 C C . HIS A 1 207 ? -4.768 -17.442 14.403 1.00 55.75 207 HIS A C 1
ATOM 1634 O O . HIS A 1 207 ? -5.110 -17.386 15.581 1.00 55.75 207 HIS A O 1
ATOM 1640 N N . ARG A 1 208 ? -5.540 -18.059 13.493 1.00 53.53 208 ARG A N 1
ATOM 1641 C CA . ARG A 1 208 ? -6.798 -18.749 13.847 1.00 53.53 208 ARG A CA 1
ATOM 1642 C C . ARG A 1 208 ? -6.580 -20.150 14.416 1.00 53.53 208 ARG A C 1
ATOM 1644 O O . ARG A 1 208 ? -7.461 -20.650 15.104 1.00 53.53 208 ARG A O 1
ATOM 1651 N N . GLN A 1 209 ? -5.442 -20.787 14.141 1.00 48.75 209 GLN A N 1
ATOM 1652 C CA . GLN A 1 209 ? -5.169 -22.151 14.610 1.00 48.75 209 GLN A CA 1
ATOM 1653 C C . GLN A 1 209 ? -4.591 -22.212 16.031 1.00 48.75 209 GLN A C 1
ATOM 1655 O O . GLN A 1 209 ? -4.603 -23.281 16.629 1.00 48.75 209 GLN A O 1
ATOM 1660 N N . GLN A 1 210 ? -4.153 -21.083 16.600 1.00 46.12 210 GLN A N 1
ATOM 1661 C CA . GLN A 1 210 ? -3.635 -21.028 17.977 1.00 46.12 210 GLN A CA 1
ATOM 1662 C C . GLN A 1 210 ? -4.705 -20.761 19.051 1.00 46.12 210 GLN A C 1
ATOM 1664 O O . GLN A 1 210 ? -4.401 -20.780 20.237 1.00 46.12 210 GLN A O 1
ATOM 1669 N N . HIS A 1 211 ? -5.967 -20.575 18.654 1.00 43.94 211 HIS A N 1
ATOM 1670 C CA . HIS A 1 211 ? -7.117 -20.484 19.560 1.00 43.94 211 HIS A CA 1
ATOM 1671 C C . HIS A 1 211 ? -8.078 -21.657 19.347 1.00 43.94 211 HIS A C 1
ATOM 1673 O O . HIS A 1 211 ? -9.264 -21.470 19.070 1.00 43.94 211 HIS A O 1
ATOM 1679 N N . ARG A 1 212 ? -7.564 -22.883 19.454 1.00 31.16 212 ARG A N 1
ATOM 1680 C CA . ARG A 1 212 ? -8.407 -24.061 19.665 1.00 31.16 212 ARG A CA 1
ATOM 1681 C C . ARG A 1 212 ? -8.155 -24.548 21.100 1.00 31.16 212 ARG A C 1
ATOM 1683 O O . ARG A 1 212 ? -6.985 -24.760 21.411 1.00 31.16 212 ARG A O 1
ATOM 1690 N N . PRO A 1 213 ? -9.190 -24.597 21.961 1.00 45.81 213 PRO A N 1
ATOM 1691 C CA . PRO A 1 213 ? -9.055 -25.025 23.354 1.00 45.81 213 PRO A CA 1
ATOM 1692 C C . PRO A 1 213 ? -8.613 -26.485 23.466 1.00 45.81 213 PRO A C 1
ATOM 1694 O O . PRO A 1 213 ? -8.897 -27.260 22.519 1.00 45.81 213 PRO A O 1
#

Solvent-accessible surface area (backbone atoms only — not comparable to full-atom values): 13196 Å² total; per-residue (Å²): 136,86,78,59,69,67,61,56,52,53,54,58,61,64,67,72,75,77,82,88,90,80,88,82,91,84,84,90,83,89,85,84,86,88,83,87,80,91,76,93,76,82,84,83,84,86,81,77,88,74,69,75,50,69,66,57,53,50,51,57,53,70,75,49,82,64,29,33,70,56,50,44,61,62,47,57,72,62,54,80,71,75,63,94,63,81,51,57,51,58,48,23,49,49,53,42,42,49,52,45,39,73,66,41,97,48,48,88,32,35,65,38,54,46,52,47,55,49,51,58,67,32,43,51,35,53,73,23,43,94,43,25,68,60,21,51,45,53,52,52,50,48,38,72,72,32,69,68,57,32,50,54,53,49,50,47,25,26,48,42,42,16,71,74,71,71,49,80,57,60,78,65,59,88,98,49,79,59,58,94,86,43,94,67,38,76,65,60,51,49,52,52,52,51,53,45,45,53,49,52,60,47,55,61,49,56,65,58,68,76,72,67,134

Foldseek 3Di:
DDPPVVVVVVVVVVVVPPDDDDDDDDDDDDDDDDDDDDDDDDDDDDDDPPPPDVVNVVVVVVPDQDALVNQVVVCVVVVVPPPPDDRLSNVLLVVLLVLLLVQFPHSPALLSVLLSVCLRGDSLSVVPSVNSLVSSLVVLVCLLVDPVNVQVSVQSNQVSNCVVPVDHRFHDDPPGDGDPPDPDDSVRSNVSSVSSSVVSVVVVVVVVVVPDD

Secondary structure (DSSP, 8-state):
----HHHHHHHHHHHTTS-----------------------PPPP-----PPPHHHHHHHHHHS---HHHHHHHHHHHHTTS--PPPHHHHHHHHHHHHHHHHSS-TTSHHHHHHHHHHHH-HHHHH-TT-HHHHHHHHHHHHHH-HHHHHHHHHHHHHHHHHHHSSPP----TTSPPPTT-S--HHHHHHHHHHHHHHHHHHHHHHHHT---

Radius of gyration: 25.55 Å; Cα contacts (8 Å, |Δi|>4): 140; chains: 1; bounding box: 46×84×56 Å

Nearest PDB structures (foldseek):
  1wlx-assembly1_A  TM=3.526E-01  e=4.011E+00  Homo sapiens
  5vhy-assembly1_F  TM=2.725E-01  e=8.755E+00  Rattus norvegicus

Mean predicted aligned error: 15.17 Å

Organism: NCBI:txid47253

pLDDT: mean 74.48, std 22.48, range [28.8, 96.5]